Protein AF-A0A926AJQ0-F1 (afdb_monomer)

Secondary structure (DSSP, 8-state):
--S-------GGG-SS--HHHHHHHHHHHHHHHHHHHHHHS-SS-EEEEE-TT-BPPPEEEETTEEEEEE-SEEEE-TTS-EEEE-S-TTT-EEEEEE--TT-EEEEEEEPPPSSS-------TT-SSS--------EEEESS-TTTTTEEEEEEEEEEEETTEEEE-SS----BSBGGGBHHHHHHHHHHHHHHHHHHHHHHHH-TT-HHHHHHHHHHHHHHHHHHSPPPTTSBHHHHHHHHHHHHHHHHHHHHHS-----HHHHHHHHHHHHHHHHHTSS--HHHHHHHHHHHHHHHHHHHHHHHHHHHHHSPPPPPPPPHHHHHHTSPPP---

Structure (mmCIF, N/CA/C/O backbone):
data_AF-A0A926AJQ0-F1
#
_entry.id   AF-A0A926AJQ0-F1
#
loop_
_atom_site.group_PDB
_atom_site.id
_atom_site.type_symbol
_atom_site.label_atom_id
_atom_site.label_alt_id
_atom_site.label_comp_id
_atom_site.label_asym_id
_atom_site.label_entity_id
_atom_site.label_seq_id
_atom_site.pdbx_PDB_ins_code
_atom_site.Cartn_x
_atom_site.Cartn_y
_atom_site.Cartn_z
_atom_site.occupancy
_atom_site.B_iso_or_equiv
_atom_site.auth_seq_id
_atom_site.auth_comp_id
_atom_site.auth_asym_id
_atom_site.auth_atom_id
_atom_site.pdbx_PDB_model_num
ATOM 1 N N . MET A 1 1 ? -4.553 -14.716 -21.462 1.00 45.91 1 MET A N 1
ATOM 2 C CA . MET A 1 1 ? -3.673 -15.904 -21.636 1.00 45.91 1 MET A CA 1
ATOM 3 C C . MET A 1 1 ? -3.009 -15.947 -23.020 1.00 45.91 1 MET A C 1
ATOM 5 O O . MET A 1 1 ? -2.216 -16.845 -23.241 1.00 45.91 1 MET A O 1
ATOM 9 N N . ARG A 1 2 ? -3.289 -14.992 -23.930 1.00 52.31 2 ARG A N 1
ATOM 10 C CA . ARG A 1 2 ? -2.610 -14.848 -25.236 1.00 52.31 2 ARG A CA 1
ATOM 11 C C . ARG A 1 2 ? -1.332 -13.985 -25.164 1.00 52.31 2 ARG A C 1
ATOM 13 O O . ARG A 1 2 ? -0.719 -13.752 -26.193 1.00 52.31 2 ARG A O 1
ATOM 20 N N . ASP A 1 3 ? -0.953 -13.520 -23.972 1.00 67.44 3 ASP A N 1
ATOM 21 C CA . ASP A 1 3 ? 0.059 -12.466 -23.775 1.00 67.44 3 ASP A CA 1
ATOM 22 C C . ASP A 1 3 ? 1.448 -12.990 -23.359 1.00 67.44 3 ASP A C 1
ATOM 24 O O . ASP A 1 3 ? 2.357 -12.192 -23.138 1.00 67.44 3 ASP A O 1
ATOM 28 N N . PHE A 1 4 ? 1.602 -14.313 -23.224 1.00 76.62 4 PHE A N 1
ATOM 29 C CA . PHE A 1 4 ? 2.860 -14.987 -22.879 1.00 76.62 4 PHE A CA 1
ATOM 30 C C . PHE A 1 4 ? 3.105 -16.129 -23.866 1.00 76.62 4 PHE A C 1
ATOM 32 O O . PHE A 1 4 ? 2.194 -16.929 -24.091 1.00 76.62 4 PHE A O 1
ATOM 39 N N . ASP A 1 5 ? 4.312 -16.226 -24.420 1.00 80.00 5 ASP A N 1
ATOM 40 C CA . ASP A 1 5 ? 4.664 -17.210 -25.447 1.00 80.00 5 ASP A CA 1
ATOM 41 C C . ASP A 1 5 ? 5.812 -18.138 -25.010 1.00 80.00 5 ASP A C 1
ATOM 43 O O . ASP A 1 5 ? 6.945 -18.065 -25.476 1.00 80.00 5 ASP A O 1
ATOM 47 N N . LEU A 1 6 ? 5.521 -19.061 -24.098 1.00 82.75 6 LEU A N 1
ATOM 48 C CA . LEU A 1 6 ? 6.522 -19.938 -23.487 1.00 82.75 6 LEU A CA 1
ATOM 49 C C . LEU A 1 6 ? 7.075 -20.994 -24.470 1.00 82.75 6 LEU A C 1
ATOM 51 O O . LEU A 1 6 ? 6.615 -22.135 -24.491 1.00 82.75 6 LEU A O 1
ATOM 55 N N . VAL A 1 7 ? 8.097 -20.623 -25.249 1.00 83.25 7 VAL A N 1
ATOM 56 C CA . VAL A 1 7 ? 8.803 -21.503 -26.200 1.00 83.25 7 VAL A CA 1
ATOM 57 C C . VAL A 1 7 ? 10.247 -21.737 -25.748 1.00 83.25 7 VAL A C 1
ATOM 59 O O . VAL A 1 7 ? 11.112 -20.883 -25.950 1.00 83.25 7 VAL A O 1
ATOM 62 N N . SER A 1 8 ? 10.522 -22.909 -25.175 1.00 86.81 8 SER A N 1
ATOM 63 C CA . SER A 1 8 ? 11.867 -23.317 -24.745 1.00 86.81 8 SER A CA 1
ATOM 64 C C . SER A 1 8 ? 12.714 -23.894 -25.885 1.00 86.81 8 SER A C 1
ATOM 66 O O . SER A 1 8 ? 12.202 -24.287 -26.938 1.00 86.81 8 SER A O 1
ATOM 68 N N . VAL A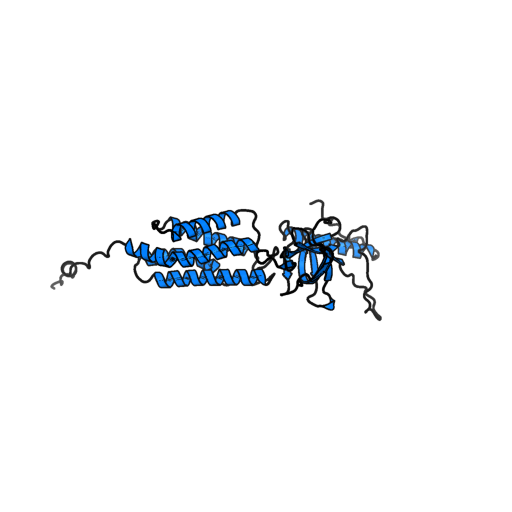 1 9 ? 14.031 -23.944 -25.673 1.00 85.06 9 VAL A N 1
ATOM 69 C CA . VAL A 1 9 ? 14.958 -24.647 -26.565 1.00 85.06 9 VAL A CA 1
ATOM 70 C C . VAL A 1 9 ? 14.997 -26.134 -26.204 1.00 85.06 9 VAL A C 1
ATOM 72 O O . VAL A 1 9 ? 15.193 -26.500 -25.047 1.00 85.06 9 VAL A O 1
ATOM 75 N N . ASP A 1 10 ? 14.863 -27.007 -27.204 1.00 87.50 10 ASP A N 1
ATOM 76 C CA . ASP A 1 10 ? 15.147 -28.436 -27.050 1.00 87.50 10 ASP A CA 1
ATOM 77 C C . ASP A 1 10 ? 16.662 -28.678 -27.110 1.00 87.50 10 ASP A C 1
ATOM 79 O O . ASP A 1 10 ? 17.243 -28.825 -28.190 1.00 87.50 10 ASP A O 1
ATOM 83 N N . TRP A 1 11 ? 17.308 -28.691 -25.943 1.00 88.38 11 TRP A N 1
ATOM 84 C CA . TRP A 1 11 ? 18.758 -28.841 -25.810 1.00 88.38 11 TRP A CA 1
ATOM 85 C C . TRP A 1 11 ? 19.291 -30.195 -26.295 1.00 88.38 11 TRP A C 1
ATOM 87 O O . TRP A 1 11 ? 20.434 -30.250 -26.748 1.00 88.38 11 TRP A O 1
ATOM 97 N N . ASP A 1 12 ? 18.473 -31.251 -26.302 1.00 89.31 12 ASP A N 1
ATOM 98 C CA . ASP A 1 12 ? 18.883 -32.578 -26.783 1.00 89.31 12 ASP A CA 1
ATOM 99 C C . ASP A 1 12 ? 19.053 -32.603 -28.313 1.00 89.31 12 ASP A C 1
ATOM 101 O O . ASP A 1 12 ? 19.810 -33.407 -28.868 1.00 89.31 12 ASP A O 1
ATOM 105 N N . SER A 1 13 ? 18.392 -31.677 -29.013 1.00 85.25 13 SER A N 1
ATOM 106 C CA . SER A 1 13 ? 18.508 -31.497 -30.463 1.00 85.25 13 SER A CA 1
ATOM 107 C C . SER A 1 13 ? 19.694 -30.613 -30.887 1.00 85.25 13 SER A C 1
ATOM 109 O O . SER A 1 13 ? 20.058 -30.570 -32.071 1.00 85.25 13 SER A O 1
ATOM 111 N N . VAL A 1 14 ? 20.331 -29.910 -29.941 1.00 84.06 14 VAL A N 1
ATOM 112 C CA . VAL A 1 14 ? 21.376 -28.918 -30.222 1.00 84.06 14 VAL A CA 1
ATOM 113 C C . VAL A 1 14 ? 22.716 -29.598 -30.494 1.00 84.06 14 VAL A C 1
ATOM 115 O O . VAL A 1 14 ? 23.406 -30.068 -29.596 1.00 84.06 14 VAL A O 1
ATOM 118 N N . ARG A 1 15 ? 23.138 -29.595 -31.763 1.00 83.06 15 ARG A N 1
ATOM 119 C CA . ARG A 1 15 ? 24.451 -30.130 -32.182 1.00 83.06 15 ARG A CA 1
ATOM 120 C C . ARG A 1 15 ? 25.583 -29.103 -32.150 1.00 83.06 15 ARG A C 1
ATOM 122 O O . ARG A 1 15 ? 26.747 -29.476 -32.050 1.00 83.06 15 ARG A O 1
ATOM 129 N N . LEU A 1 16 ? 25.248 -27.820 -32.272 1.00 86.06 16 LEU A N 1
ATOM 130 C CA . LEU A 1 16 ? 26.179 -26.694 -32.220 1.00 86.06 16 LEU A CA 1
ATOM 131 C C . LEU A 1 16 ? 25.499 -25.536 -31.490 1.00 86.06 16 LEU A C 1
ATOM 133 O O . LEU A 1 16 ? 24.385 -25.157 -31.853 1.00 86.06 16 LEU A O 1
ATOM 137 N N . MET A 1 17 ? 26.181 -24.974 -30.493 1.00 84.00 17 MET A N 1
ATOM 138 C CA . MET A 1 17 ? 25.668 -23.847 -29.716 1.00 84.00 17 MET A CA 1
ATOM 139 C C . MET A 1 17 ? 25.669 -22.559 -30.545 1.00 84.00 17 MET A C 1
ATOM 141 O O . MET A 1 17 ? 26.698 -22.164 -31.096 1.00 84.00 17 MET A O 1
ATOM 145 N N . GLN A 1 18 ? 24.522 -21.885 -30.608 1.00 80.00 18 GLN A N 1
ATOM 146 C CA . GLN A 1 18 ? 24.329 -20.627 -31.329 1.00 80.00 18 GLN A CA 1
ATOM 147 C C . GLN A 1 18 ? 23.732 -19.554 -30.415 1.00 80.00 18 GLN A C 1
ATOM 149 O O . GLN A 1 18 ? 22.906 -19.837 -29.551 1.00 80.00 18 GLN A O 1
ATOM 154 N N . ALA A 1 19 ? 24.087 -18.289 -30.652 1.00 75.12 19 ALA A N 1
ATOM 155 C CA . ALA A 1 19 ? 23.583 -17.152 -29.873 1.00 75.12 19 ALA A CA 1
ATOM 156 C C . ALA A 1 19 ? 22.041 -17.043 -29.860 1.00 75.12 19 ALA A C 1
ATOM 158 O O . ALA A 1 19 ? 21.460 -16.567 -28.882 1.00 75.12 19 ALA A O 1
ATOM 159 N N . GLY A 1 20 ? 21.375 -17.515 -30.922 1.00 78.44 20 GLY A N 1
ATOM 160 C CA . GLY A 1 20 ? 19.913 -17.562 -31.008 1.00 78.44 20 GLY A CA 1
ATOM 161 C C . GLY A 1 20 ? 19.276 -18.460 -29.945 1.00 78.44 20 GLY A C 1
ATOM 162 O O . GLY A 1 20 ? 18.290 -18.056 -29.339 1.00 78.44 20 GLY A O 1
ATOM 163 N N . GLN A 1 21 ? 19.888 -19.609 -29.637 1.00 80.69 21 GLN A N 1
ATOM 164 C CA . GLN A 1 21 ? 19.391 -20.544 -28.617 1.00 80.69 21 GLN A CA 1
ATOM 165 C C . GLN A 1 21 ? 19.452 -19.915 -27.222 1.00 80.69 21 GLN A C 1
ATOM 167 O O . GLN A 1 21 ? 18.461 -19.909 -26.503 1.00 80.69 21 GLN A O 1
ATOM 172 N N . PHE A 1 22 ? 20.575 -19.284 -26.865 1.00 81.12 22 PHE A N 1
ATOM 173 C CA . PHE A 1 22 ? 20.687 -18.568 -25.589 1.00 81.12 22 PHE A CA 1
ATOM 174 C C . PHE A 1 22 ? 19.710 -17.393 -25.489 1.00 81.12 22 PHE A C 1
ATOM 176 O O . PHE A 1 22 ? 19.161 -17.135 -24.420 1.00 81.12 22 PHE A O 1
ATOM 183 N N . THR A 1 23 ? 19.471 -16.684 -26.596 1.00 78.88 23 THR A N 1
ATOM 184 C CA . THR A 1 23 ? 18.506 -15.574 -26.633 1.00 78.88 23 THR A CA 1
ATOM 185 C C . THR A 1 23 ? 17.077 -16.076 -26.430 1.00 78.88 23 THR A C 1
ATOM 187 O O . THR A 1 23 ? 16.337 -15.490 -25.644 1.00 78.88 23 THR A O 1
ATOM 190 N N . GLN A 1 24 ? 16.709 -17.174 -27.091 1.00 81.25 24 GLN A N 1
ATOM 191 C CA . GLN A 1 24 ? 15.397 -17.798 -26.954 1.00 81.25 24 GLN A CA 1
ATOM 192 C C . GLN A 1 24 ? 15.180 -18.357 -25.546 1.00 81.25 24 GLN A C 1
ATOM 194 O O . GLN A 1 24 ? 14.150 -18.078 -24.942 1.00 81.25 24 GLN A O 1
ATOM 199 N N . GLU A 1 25 ? 16.163 -19.063 -24.987 1.00 85.44 25 GLU A N 1
ATOM 200 C CA . GLU A 1 25 ? 16.077 -19.585 -23.621 1.00 85.44 25 GLU A CA 1
ATOM 201 C C . GLU A 1 25 ? 15.970 -18.449 -22.592 1.00 85.44 25 GLU A C 1
ATOM 203 O O . GLU A 1 25 ? 15.174 -18.519 -21.660 1.00 85.44 25 GLU A O 1
ATOM 208 N N . THR A 1 26 ? 16.706 -17.349 -22.794 1.00 82.88 26 THR A N 1
ATOM 209 C CA . THR A 1 26 ? 16.580 -16.150 -21.949 1.00 82.88 26 THR A CA 1
ATOM 210 C C . THR A 1 26 ? 15.165 -15.574 -22.019 1.00 82.88 26 THR A C 1
ATOM 212 O O . THR A 1 26 ? 14.601 -15.223 -20.985 1.00 82.88 26 THR A O 1
ATOM 215 N N . TYR A 1 27 ? 14.577 -15.499 -23.218 1.00 82.62 27 TYR A N 1
ATOM 216 C CA . TYR A 1 27 ? 13.210 -15.010 -23.398 1.00 82.62 27 TYR A CA 1
ATOM 217 C C . TYR A 1 27 ? 12.185 -15.928 -22.724 1.00 82.62 27 TYR A C 1
ATOM 219 O O . TYR A 1 27 ? 11.305 -15.441 -22.023 1.00 82.62 27 TYR A O 1
ATOM 227 N N . TYR A 1 28 ? 12.338 -17.246 -22.876 1.00 85.75 28 TYR A N 1
ATOM 228 C CA . TYR A 1 28 ? 11.502 -18.241 -22.207 1.00 85.75 28 TYR A CA 1
ATOM 229 C C . TYR A 1 28 ? 11.537 -18.083 -20.681 1.00 85.75 28 TYR A C 1
ATOM 231 O O . TYR A 1 28 ? 10.487 -17.999 -20.043 1.00 85.75 28 TYR A O 1
ATOM 239 N N . LEU A 1 29 ? 12.735 -17.986 -20.092 1.00 87.88 29 LEU A N 1
ATOM 240 C CA . LEU A 1 29 ? 12.894 -17.793 -18.649 1.00 87.88 29 LEU A CA 1
ATOM 241 C C . LEU A 1 29 ? 12.304 -16.455 -18.185 1.00 87.88 29 LEU A C 1
ATOM 243 O O . LEU A 1 29 ?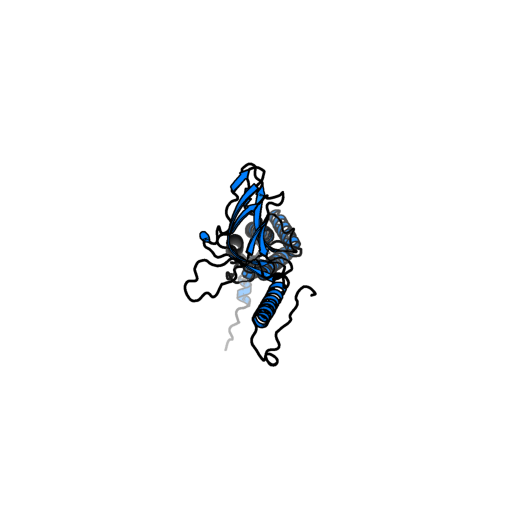 11.615 -16.414 -17.164 1.00 87.88 29 LEU A O 1
ATOM 247 N N . GLU A 1 30 ? 12.521 -15.372 -18.935 1.00 84.69 30 GLU A N 1
ATOM 248 C CA . GLU A 1 30 ? 11.941 -14.065 -18.622 1.00 84.69 30 GLU A CA 1
ATOM 249 C C . GLU A 1 30 ? 10.408 -14.098 -18.683 1.00 84.69 30 GLU A C 1
ATOM 251 O O . GLU A 1 30 ? 9.748 -13.591 -17.777 1.00 84.69 30 GLU A O 1
ATOM 256 N N . GLU A 1 31 ? 9.815 -14.725 -19.699 1.00 86.56 31 GLU A N 1
ATOM 257 C CA . GLU A 1 31 ? 8.363 -14.875 -19.794 1.00 86.56 31 GLU A CA 1
ATOM 258 C C . GLU A 1 31 ? 7.784 -15.762 -18.698 1.00 86.56 31 GLU A C 1
ATOM 260 O O . GLU A 1 31 ? 6.725 -15.438 -18.159 1.00 86.56 31 GLU A O 1
ATOM 265 N N . LEU A 1 32 ? 8.479 -16.831 -18.308 1.00 88.56 32 LEU A N 1
ATOM 266 C CA . LEU A 1 32 ? 8.064 -17.685 -17.198 1.00 88.56 32 LEU A CA 1
ATOM 267 C C . LEU A 1 32 ? 8.065 -16.911 -15.871 1.00 88.56 32 LEU A C 1
ATOM 269 O O . LEU A 1 32 ? 7.113 -16.999 -15.085 1.00 88.56 32 LEU A O 1
ATOM 273 N N . MET A 1 33 ? 9.106 -16.107 -15.633 1.00 87.88 33 MET A N 1
ATOM 274 C CA . MET A 1 33 ? 9.173 -15.210 -14.479 1.00 87.88 33 MET A CA 1
ATOM 275 C C . MET A 1 33 ? 8.053 -14.171 -14.523 1.00 87.88 33 MET A C 1
ATOM 277 O O . MET A 1 33 ? 7.330 -14.015 -13.539 1.00 87.88 33 MET A O 1
ATOM 281 N N . ARG A 1 34 ? 7.853 -13.499 -15.662 1.00 88.00 34 ARG A N 1
ATOM 282 C CA . ARG A 1 34 ? 6.787 -12.504 -15.836 1.00 88.00 34 ARG A CA 1
ATOM 283 C C . ARG A 1 34 ? 5.405 -13.108 -15.635 1.00 88.00 34 ARG A C 1
ATOM 285 O O . ARG A 1 34 ? 4.582 -12.481 -14.985 1.00 88.00 34 ARG A O 1
ATOM 292 N N . TRP A 1 35 ? 5.146 -14.313 -16.139 1.00 87.06 35 TRP A N 1
ATOM 293 C CA . TRP A 1 35 ? 3.884 -15.018 -15.919 1.00 87.06 35 TRP A CA 1
ATOM 294 C C . TRP A 1 35 ? 3.645 -15.276 -14.431 1.00 87.06 35 TRP A C 1
ATOM 296 O O . TRP A 1 35 ? 2.555 -15.018 -13.918 1.00 87.06 35 TRP A O 1
ATOM 306 N N . THR A 1 36 ? 4.680 -15.720 -13.717 1.00 86.56 36 THR A N 1
ATOM 307 C CA . THR A 1 36 ? 4.612 -15.956 -12.269 1.00 86.56 36 THR A CA 1
ATOM 308 C C . THR A 1 36 ? 4.336 -14.656 -11.508 1.00 86.56 36 THR A C 1
ATOM 310 O O . THR A 1 36 ? 3.443 -14.609 -10.663 1.00 86.56 36 THR A O 1
ATOM 313 N N . LEU A 1 37 ? 5.056 -13.583 -11.845 1.00 85.81 37 LEU A N 1
ATOM 314 C CA . LEU A 1 37 ? 4.895 -12.266 -11.231 1.00 85.81 37 LEU A CA 1
ATOM 315 C C . LEU A 1 37 ? 3.536 -11.635 -11.560 1.00 85.81 37 LEU A C 1
ATOM 317 O O . LEU A 1 37 ? 2.883 -11.120 -10.660 1.00 85.81 37 LEU A O 1
ATOM 321 N N . HIS A 1 38 ? 3.073 -11.752 -12.805 1.00 83.81 38 HIS A N 1
ATOM 322 C CA . HIS A 1 38 ? 1.770 -11.269 -13.256 1.00 83.81 38 HIS A CA 1
ATOM 323 C C . HIS A 1 38 ? 0.620 -11.993 -12.554 1.00 83.81 38 HIS A C 1
ATOM 325 O O . HIS A 1 38 ? -0.359 -11.366 -12.186 1.00 83.81 38 HIS A O 1
ATOM 331 N N . ARG A 1 39 ? 0.723 -13.309 -12.321 1.00 80.44 39 ARG A N 1
ATOM 332 C CA . ARG A 1 39 ? -0.294 -14.035 -11.539 1.00 80.44 39 ARG A CA 1
ATOM 333 C C . ARG A 1 39 ? -0.285 -13.657 -10.065 1.00 80.44 39 ARG A C 1
ATOM 335 O O . ARG A 1 39 ? -1.318 -13.769 -9.411 1.00 80.44 39 ARG A O 1
ATOM 342 N N . ALA A 1 40 ? 0.875 -13.274 -9.540 1.00 71.94 40 ALA A N 1
ATOM 343 C CA . ALA A 1 40 ? 0.990 -12.812 -8.170 1.00 71.94 40 ALA A CA 1
ATOM 344 C C . ALA A 1 40 ? 0.433 -11.394 -8.018 1.00 71.94 40 ALA A C 1
ATOM 346 O O . ALA A 1 40 ? -0.194 -11.125 -6.997 1.00 71.94 40 ALA A O 1
ATOM 347 N N . SER A 1 41 ? 0.639 -10.506 -8.997 1.00 61.56 41 SER A N 1
ATOM 348 C CA . SER A 1 41 ? 0.053 -9.170 -9.039 1.00 61.56 41 SER A CA 1
ATOM 349 C C . SER A 1 41 ? -1.397 -9.223 -9.523 1.00 61.56 41 SER A C 1
ATOM 351 O O . SER A 1 41 ? -1.646 -9.444 -10.701 1.00 61.56 41 SER A O 1
ATOM 353 N N . ASP A 1 42 ? -2.372 -8.959 -8.650 1.00 62.44 42 ASP A N 1
ATOM 354 C CA . ASP A 1 42 ? -3.700 -8.517 -9.112 1.00 62.44 42 ASP A CA 1
ATOM 355 C C . ASP A 1 42 ? -3.517 -7.415 -10.171 1.00 62.44 42 ASP A C 1
ATOM 357 O O . ASP A 1 42 ? -2.510 -6.724 -10.129 1.00 62.44 42 ASP A O 1
ATOM 361 N N . THR A 1 43 ? -4.453 -7.257 -11.107 1.00 60.41 43 THR A N 1
ATOM 362 C CA . THR A 1 43 ? -4.368 -6.537 -12.406 1.00 60.41 43 THR A CA 1
ATOM 363 C C . THR A 1 43 ? -3.662 -5.163 -12.483 1.00 60.41 43 THR A C 1
ATOM 365 O O . THR A 1 43 ? -3.452 -4.654 -13.581 1.00 60.41 43 THR A O 1
ATOM 368 N N . SER A 1 44 ? -3.290 -4.550 -11.363 1.00 70.50 44 SER A N 1
ATOM 369 C CA . SER A 1 44 ? -2.454 -3.355 -11.237 1.00 70.50 44 SER A CA 1
ATOM 370 C C . SER A 1 44 ? -1.021 -3.714 -10.811 1.00 70.50 44 SER A C 1
ATOM 372 O O . SER A 1 44 ? -0.824 -4.533 -9.914 1.00 70.50 44 SER A O 1
ATOM 374 N N . GLY A 1 45 ? -0.009 -3.057 -11.389 1.00 82.69 45 GLY A N 1
ATOM 375 C CA . GLY A 1 45 ? 1.387 -3.223 -10.959 1.00 82.69 45 GLY A CA 1
ATOM 376 C C . GLY A 1 45 ? 1.568 -3.086 -9.437 1.00 82.69 45 GLY A C 1
ATOM 377 O O . GLY A 1 45 ? 0.792 -2.405 -8.766 1.00 82.69 45 GLY A O 1
ATOM 378 N N . ARG A 1 46 ? 2.583 -3.755 -8.880 1.00 90.19 46 ARG A N 1
ATOM 379 C CA . ARG A 1 46 ? 2.840 -3.820 -7.436 1.00 90.19 46 ARG A CA 1
ATOM 380 C C . ARG A 1 46 ? 4.236 -3.348 -7.074 1.00 90.19 46 ARG A C 1
ATOM 382 O O . ARG A 1 46 ? 5.235 -3.838 -7.595 1.00 90.19 46 ARG A O 1
ATOM 389 N N . LEU A 1 47 ? 4.304 -2.453 -6.102 1.00 94.06 47 LEU A N 1
ATOM 390 C CA . LEU A 1 47 ? 5.540 -1.986 -5.504 1.00 94.06 47 LEU A CA 1
ATOM 391 C C . LEU A 1 47 ? 6.055 -3.007 -4.481 1.00 94.06 47 LEU A C 1
ATOM 393 O O . LEU A 1 47 ? 5.330 -3.403 -3.568 1.00 94.06 47 LEU A O 1
ATOM 397 N N . LEU A 1 48 ? 7.315 -3.416 -4.621 1.00 94.25 48 LEU A N 1
ATOM 398 C CA . LEU A 1 48 ? 8.002 -4.292 -3.668 1.00 94.25 48 LEU A CA 1
ATOM 399 C C . LEU A 1 48 ? 8.804 -3.474 -2.655 1.00 94.25 48 LEU A C 1
ATOM 401 O O . LEU A 1 48 ? 8.780 -3.795 -1.468 1.00 94.25 48 LEU A O 1
ATOM 405 N N . HIS A 1 49 ? 9.461 -2.407 -3.115 1.00 95.94 49 HIS A N 1
ATOM 406 C CA . HIS A 1 49 ? 10.263 -1.500 -2.298 1.00 95.94 49 HIS A CA 1
ATOM 407 C C . HIS A 1 49 ? 10.341 -0.107 -2.932 1.00 95.94 49 HIS A C 1
ATOM 409 O O . HIS A 1 49 ? 10.556 0.020 -4.137 1.00 95.94 49 HIS A O 1
ATOM 415 N N . LEU A 1 50 ? 10.222 0.937 -2.118 1.00 96.31 50 LEU A N 1
ATOM 416 C CA . LEU A 1 50 ? 10.534 2.316 -2.473 1.00 96.31 50 LEU A CA 1
ATOM 417 C C . LEU A 1 50 ? 11.260 2.979 -1.306 1.00 96.31 50 LEU A C 1
ATOM 419 O O . LEU A 1 50 ? 10.682 3.177 -0.231 1.00 96.31 50 LEU A O 1
ATOM 423 N N . THR A 1 51 ? 12.515 3.360 -1.535 1.00 94.88 51 THR A N 1
ATOM 424 C CA . THR A 1 51 ? 13.324 4.087 -0.554 1.00 94.88 51 THR A CA 1
ATOM 425 C C . THR A 1 51 ? 12.627 5.385 -0.119 1.00 94.88 51 THR A C 1
ATOM 427 O O . THR A 1 51 ? 11.963 6.072 -0.899 1.00 94.88 51 THR A O 1
ATOM 430 N N . ALA A 1 52 ? 12.799 5.756 1.152 1.00 91.31 52 ALA A N 1
ATOM 431 C CA . ALA A 1 52 ? 12.337 7.033 1.690 1.00 91.31 52 ALA A CA 1
ATOM 432 C C . ALA A 1 52 ? 12.914 8.223 0.898 1.00 91.31 52 ALA A C 1
ATOM 434 O O . ALA A 1 52 ? 14.128 8.364 0.777 1.00 91.31 52 ALA A O 1
ATOM 435 N N . GLY A 1 53 ? 12.051 9.093 0.363 1.00 90.38 53 GLY A N 1
ATOM 436 C CA . GLY A 1 53 ? 12.498 10.179 -0.522 1.00 90.38 53 GLY A CA 1
ATOM 437 C C . GLY A 1 53 ? 13.063 9.682 -1.860 1.00 90.38 53 GLY A C 1
ATOM 438 O O . GLY A 1 53 ? 13.818 10.399 -2.512 1.00 90.38 53 GLY A O 1
ATOM 439 N N . GLY A 1 54 ? 12.726 8.448 -2.255 1.00 91.94 54 GLY A N 1
ATOM 440 C CA . GLY A 1 54 ? 13.108 7.858 -3.535 1.00 91.94 54 GLY A CA 1
ATOM 441 C C . GLY A 1 54 ? 12.473 8.563 -4.732 1.00 91.94 54 GLY A C 1
ATOM 442 O O . GLY A 1 54 ? 13.028 8.495 -5.819 1.00 91.94 54 GLY A O 1
ATOM 443 N N . VAL A 1 55 ? 11.367 9.287 -4.534 1.00 94.69 55 VAL A N 1
ATOM 444 C CA . VAL A 1 55 ? 10.775 10.193 -5.528 1.00 94.69 55 VAL A CA 1
ATOM 445 C C . VAL A 1 55 ? 11.060 11.634 -5.109 1.00 94.69 55 VAL A C 1
ATOM 447 O O . VAL A 1 55 ? 10.762 12.015 -3.974 1.00 94.69 55 VAL A O 1
ATOM 450 N N . SER A 1 56 ? 11.638 12.435 -6.004 1.00 93.06 56 SER A N 1
ATOM 451 C CA . SER A 1 56 ? 11.914 13.845 -5.722 1.00 93.06 56 SER A CA 1
ATOM 452 C C . SER A 1 56 ? 10.639 14.684 -5.695 1.00 93.06 56 SER A C 1
ATOM 454 O O . SER A 1 56 ? 9.635 14.362 -6.331 1.00 93.06 56 SER A O 1
ATOM 456 N N . GLN A 1 57 ? 10.699 15.827 -5.012 1.00 90.12 57 GLN A N 1
ATOM 457 C CA . GLN A 1 57 ? 9.676 16.850 -5.178 1.00 90.12 57 GLN A CA 1
ATOM 458 C C . GLN A 1 57 ? 9.718 17.380 -6.626 1.00 90.12 57 GLN A C 1
ATOM 460 O O . GLN A 1 57 ? 10.818 17.652 -7.119 1.00 90.12 57 GLN A O 1
ATOM 465 N N . PRO A 1 58 ? 8.570 17.521 -7.316 1.00 90.81 58 PRO A N 1
ATOM 466 C CA . PRO A 1 58 ? 8.553 18.053 -8.672 1.00 90.81 58 PRO A CA 1
ATOM 467 C C . PRO A 1 58 ? 9.031 19.504 -8.701 1.00 90.81 58 PRO A C 1
ATOM 469 O O . PRO A 1 58 ? 8.472 20.361 -8.014 1.00 90.81 58 PRO A O 1
ATOM 472 N N . SER A 1 59 ? 10.047 19.784 -9.516 1.00 90.12 59 SER A N 1
ATOM 473 C CA . SER A 1 59 ? 10.556 21.140 -9.724 1.00 90.12 59 SER A CA 1
ATOM 474 C C . SER A 1 59 ? 9.944 21.730 -10.996 1.00 90.12 59 SER A C 1
ATOM 476 O O . SER A 1 59 ? 10.033 21.094 -12.045 1.00 90.12 59 SER A O 1
ATOM 478 N N . PRO A 1 60 ? 9.307 22.913 -10.951 1.00 88.81 60 PRO A N 1
ATOM 479 C CA . PRO A 1 60 ? 8.711 23.518 -12.137 1.00 88.81 60 PRO A CA 1
ATOM 480 C C . PRO A 1 60 ? 9.793 23.966 -13.125 1.00 88.81 60 PRO A C 1
ATOM 482 O O . PRO A 1 60 ? 10.777 24.591 -12.736 1.00 88.81 60 PRO A O 1
ATOM 485 N N . GLU A 1 61 ? 9.580 23.696 -14.411 1.00 87.00 61 GLU A N 1
ATOM 486 C CA . GLU A 1 61 ? 10.489 24.105 -15.493 1.00 87.00 61 GLU A CA 1
ATOM 487 C C . GLU A 1 61 ? 9.844 25.050 -16.519 1.00 87.00 61 GLU A C 1
ATOM 489 O O . GLU A 1 61 ? 10.482 25.420 -17.503 1.00 87.00 61 GLU A O 1
ATOM 494 N N . GLY A 1 62 ? 8.594 25.456 -16.281 1.00 82.25 62 GLY A N 1
ATOM 495 C CA . GLY A 1 62 ? 7.789 26.268 -17.199 1.00 82.25 62 GLY A CA 1
ATOM 496 C C . GLY A 1 62 ? 6.731 25.446 -17.939 1.00 82.25 62 GLY A C 1
ATOM 497 O O . GLY A 1 62 ? 6.801 24.222 -17.973 1.00 82.25 62 GLY A O 1
ATOM 498 N N . ASP A 1 63 ? 5.707 26.118 -18.472 1.00 82.88 63 ASP A N 1
ATOM 499 C CA . ASP A 1 63 ? 4.657 25.540 -19.331 1.00 82.88 63 ASP A CA 1
ATOM 500 C C . ASP A 1 63 ? 3.961 24.273 -18.789 1.00 82.88 63 ASP A C 1
ATOM 502 O O . ASP A 1 63 ? 3.536 23.399 -19.540 1.00 82.88 63 ASP A O 1
ATOM 506 N N . GLY A 1 64 ? 3.828 24.159 -17.461 1.00 81.94 64 GLY A N 1
ATOM 507 C CA . GLY A 1 64 ? 3.216 22.988 -16.815 1.00 81.94 64 GLY A CA 1
ATOM 508 C C . GLY A 1 64 ? 4.081 21.721 -16.848 1.00 81.94 64 GLY A C 1
ATOM 509 O O . GLY A 1 64 ? 3.581 20.633 -16.562 1.00 81.94 64 GLY A O 1
ATOM 510 N N . ILE A 1 65 ? 5.366 21.858 -17.176 1.00 88.69 65 ILE A N 1
ATOM 511 C CA . ILE A 1 65 ? 6.364 20.791 -17.165 1.00 88.69 65 ILE A CA 1
ATOM 512 C C . ILE A 1 65 ? 7.125 20.831 -15.842 1.00 88.69 65 ILE A C 1
ATOM 514 O O . ILE A 1 65 ? 7.514 21.897 -15.352 1.00 88.69 65 ILE A O 1
ATOM 518 N N . TYR A 1 66 ? 7.363 19.650 -15.282 1.00 90.88 66 TYR A N 1
ATOM 519 C CA . TYR A 1 66 ? 8.090 19.474 -14.035 1.00 90.88 66 TYR A CA 1
ATOM 520 C C . TYR A 1 66 ? 9.232 18.479 -14.221 1.00 90.88 66 TYR A C 1
ATOM 522 O O . TYR A 1 66 ? 9.047 17.439 -14.856 1.00 90.88 66 TYR A O 1
ATOM 530 N N . SER A 1 67 ? 10.399 18.762 -13.646 1.00 91.94 67 SER A N 1
ATOM 531 C CA . SER A 1 67 ? 11.442 17.753 -13.475 1.00 91.94 67 SER A CA 1
ATOM 532 C C . SER A 1 67 ? 11.202 16.937 -12.218 1.00 91.94 67 SER A C 1
ATOM 534 O O . SER A 1 67 ? 10.922 17.468 -11.140 1.00 91.94 67 SER A O 1
ATOM 536 N N . VAL A 1 68 ? 11.327 15.622 -12.372 1.00 93.75 68 VAL A N 1
ATOM 537 C CA . VAL A 1 68 ? 11.205 14.648 -11.288 1.00 93.75 68 VAL A CA 1
ATOM 538 C C . VAL A 1 68 ? 12.307 13.605 -11.437 1.00 93.75 68 VAL A C 1
ATOM 540 O O . VAL A 1 68 ? 12.740 13.292 -12.551 1.00 93.75 68 VAL A O 1
ATOM 543 N N . SER A 1 69 ? 12.767 13.061 -10.314 1.00 94.88 69 SER A N 1
ATOM 544 C CA . SER A 1 69 ? 13.660 11.913 -10.281 1.00 94.88 69 SER A CA 1
ATOM 545 C C . SER A 1 69 ? 13.121 10.783 -9.410 1.00 94.88 69 SER A C 1
ATOM 547 O O . SER A 1 69 ? 12.397 11.016 -8.440 1.00 94.88 69 SER A O 1
ATOM 549 N N . VAL A 1 70 ? 13.471 9.549 -9.781 1.00 96.31 70 VAL A N 1
ATOM 550 C CA . VAL A 1 70 ? 13.121 8.323 -9.053 1.00 96.31 70 VAL A CA 1
ATOM 551 C C . VAL A 1 70 ? 14.369 7.464 -8.835 1.00 96.31 70 VAL A C 1
ATOM 553 O O . VAL A 1 70 ? 15.131 7.227 -9.774 1.00 96.31 70 VAL A O 1
ATOM 556 N N . ARG A 1 71 ? 14.566 6.974 -7.607 1.00 95.75 71 ARG A N 1
ATOM 557 C CA . ARG A 1 71 ? 15.637 6.050 -7.194 1.00 95.75 71 ARG A CA 1
ATOM 558 C C . ARG A 1 71 ? 15.151 5.044 -6.151 1.00 95.75 71 ARG A C 1
ATOM 560 O O . ARG A 1 71 ? 14.142 5.287 -5.489 1.00 95.75 71 ARG A O 1
ATOM 567 N N . GLY A 1 72 ? 15.895 3.951 -5.972 1.00 95.62 72 GLY A N 1
ATOM 568 C CA . GLY A 1 72 ? 15.621 2.961 -4.925 1.00 95.62 72 GLY A CA 1
ATOM 569 C C . GLY A 1 72 ? 14.221 2.358 -5.030 1.00 95.62 72 GLY A C 1
ATOM 570 O O . GLY A 1 72 ? 13.513 2.265 -4.030 1.00 95.62 72 GLY A O 1
ATOM 571 N N . CYS A 1 73 ? 13.796 2.022 -6.247 1.00 96.12 73 CYS A N 1
ATOM 572 C CA . CYS A 1 73 ? 12.458 1.523 -6.543 1.00 96.12 73 CYS A CA 1
ATOM 573 C C . CYS A 1 73 ? 12.550 0.114 -7.126 1.00 96.12 73 CYS A C 1
ATOM 575 O O . CYS A 1 73 ? 13.212 -0.105 -8.140 1.00 96.12 73 CYS A O 1
ATOM 577 N N . ILE A 1 74 ? 11.869 -0.827 -6.479 1.00 95.81 74 ILE A N 1
ATOM 578 C CA . ILE A 1 74 ? 11.713 -2.201 -6.939 1.00 95.81 74 ILE A CA 1
ATOM 579 C C . ILE A 1 74 ? 10.222 -2.495 -7.014 1.00 95.81 74 ILE A C 1
ATOM 581 O O . ILE A 1 74 ? 9.486 -2.299 -6.044 1.00 95.81 74 ILE A O 1
ATOM 585 N N . GLY A 1 75 ? 9.761 -2.983 -8.155 1.00 94.44 75 GLY A N 1
ATOM 586 C CA . GLY A 1 75 ? 8.355 -3.295 -8.348 1.00 94.44 75 GLY A CA 1
ATOM 587 C C . GLY A 1 75 ? 8.100 -4.109 -9.600 1.00 94.44 75 GLY A C 1
ATOM 588 O O . GLY A 1 75 ? 9.010 -4.423 -10.356 1.00 94.44 75 GLY A O 1
ATOM 589 N N . VAL A 1 76 ? 6.845 -4.465 -9.807 1.00 92.88 76 VAL A N 1
ATOM 590 C CA . VAL A 1 76 ? 6.384 -5.266 -10.937 1.00 92.88 76 VAL A CA 1
ATOM 591 C C . VAL A 1 76 ? 5.298 -4.469 -11.646 1.00 92.88 76 VAL A C 1
ATOM 593 O O . VAL A 1 76 ? 4.345 -4.038 -11.000 1.00 92.88 76 VAL A O 1
ATOM 596 N N . GLY A 1 77 ? 5.437 -4.249 -12.950 1.00 91.06 77 GLY A N 1
ATOM 597 C CA . GLY A 1 77 ? 4.389 -3.634 -13.763 1.00 91.06 77 GLY A CA 1
ATOM 598 C C . GLY A 1 77 ? 3.175 -4.554 -13.942 1.00 91.06 77 GLY A C 1
ATOM 599 O O . GLY A 1 77 ? 3.200 -5.732 -13.580 1.00 91.06 77 GLY A O 1
ATOM 600 N N . SER A 1 78 ? 2.086 -4.033 -14.505 1.00 87.81 78 SER A N 1
ATOM 601 C CA . SER A 1 78 ? 0.846 -4.804 -14.693 1.00 87.81 78 SER A CA 1
ATOM 602 C C . SER A 1 78 ? 1.017 -6.010 -15.626 1.00 87.81 78 SER A C 1
ATOM 604 O O . SER A 1 78 ? 0.310 -7.007 -15.485 1.00 87.81 78 SER A O 1
ATOM 606 N N . SER A 1 79 ? 1.989 -5.970 -16.542 1.00 87.00 79 SER A N 1
ATOM 607 C CA . SER A 1 79 ? 2.315 -7.054 -17.483 1.00 87.00 79 SER A CA 1
ATOM 608 C C . SER A 1 79 ? 3.400 -8.012 -16.956 1.00 87.00 79 SER A C 1
ATOM 610 O O . SER A 1 79 ? 3.921 -8.841 -17.717 1.00 87.00 79 SER A O 1
ATOM 612 N N . GLY A 1 80 ? 3.764 -7.890 -15.674 1.00 88.12 80 GLY A N 1
ATOM 613 C CA . GLY A 1 80 ? 4.731 -8.743 -14.984 1.00 88.12 80 GLY A CA 1
ATOM 614 C C . GLY A 1 80 ? 6.195 -8.339 -15.163 1.00 88.12 80 GLY A C 1
ATOM 615 O O . GLY A 1 80 ? 7.068 -9.056 -14.670 1.00 88.12 80 GLY A O 1
ATOM 616 N N . TYR A 1 81 ? 6.507 -7.237 -15.861 1.00 88.94 81 TYR A N 1
ATOM 617 C CA . TYR A 1 81 ? 7.898 -6.808 -16.010 1.00 88.94 81 TYR A CA 1
ATOM 618 C C . TYR A 1 81 ? 8.435 -6.229 -14.705 1.00 88.94 81 TYR A C 1
ATOM 620 O O . TYR A 1 81 ? 7.829 -5.366 -14.073 1.00 88.94 81 TYR A O 1
ATOM 628 N N . LEU A 1 82 ? 9.623 -6.693 -14.334 1.00 90.44 82 LEU A N 1
ATOM 629 C CA . LEU A 1 82 ? 10.339 -6.219 -13.161 1.00 90.44 82 LEU A CA 1
ATOM 630 C C . LEU A 1 82 ? 10.961 -4.830 -13.396 1.00 90.44 82 LEU A C 1
ATOM 632 O O . LEU A 1 82 ? 11.647 -4.589 -14.393 1.00 90.44 82 LEU A O 1
ATOM 636 N N . ILE A 1 83 ? 10.736 -3.922 -12.461 1.00 92.31 83 ILE A N 1
ATOM 637 C CA . ILE A 1 83 ? 11.342 -2.597 -12.399 1.00 92.31 83 ILE A CA 1
ATOM 638 C C . ILE A 1 83 ? 12.342 -2.631 -11.254 1.00 92.31 83 ILE A C 1
ATOM 640 O O . ILE A 1 83 ? 11.958 -2.876 -10.115 1.00 92.31 83 ILE A O 1
ATOM 644 N N . GLU A 1 84 ? 13.612 -2.384 -11.565 1.00 92.81 84 GLU A N 1
ATOM 645 C CA . GLU A 1 84 ? 14.708 -2.352 -10.597 1.00 92.81 84 GLU A CA 1
ATOM 646 C C . GLU A 1 84 ? 15.554 -1.104 -10.829 1.00 92.81 84 GLU A C 1
ATOM 648 O O . GLU A 1 84 ? 16.337 -1.012 -11.782 1.00 92.81 84 GLU A O 1
ATOM 653 N N . ILE A 1 85 ? 15.367 -0.128 -9.948 1.00 93.12 85 ILE A N 1
ATOM 654 C CA . ILE A 1 85 ? 16.092 1.134 -9.925 1.00 93.12 85 ILE A CA 1
ATOM 655 C C . ILE A 1 85 ? 16.898 1.162 -8.636 1.00 93.12 85 ILE A C 1
ATOM 657 O O . ILE A 1 85 ? 16.336 1.207 -7.541 1.00 93.12 85 ILE A O 1
ATOM 661 N N . GLU A 1 86 ? 18.217 1.146 -8.778 1.00 91.69 86 GLU A N 1
ATOM 662 C CA . GLU A 1 86 ? 19.149 1.164 -7.656 1.00 91.69 86 GLU A CA 1
ATOM 663 C C . GLU A 1 86 ? 18.966 2.416 -6.785 1.00 91.69 86 GLU A C 1
ATOM 665 O O . GLU A 1 86 ? 18.600 3.496 -7.264 1.00 91.69 86 GLU A O 1
ATOM 670 N N . ASP A 1 87 ? 19.217 2.276 -5.485 1.00 93.62 87 ASP A N 1
ATOM 671 C CA . ASP A 1 87 ? 19.201 3.397 -4.546 1.00 93.62 87 ASP A CA 1
ATOM 672 C C . ASP A 1 87 ? 20.526 4.162 -4.582 1.00 93.62 87 ASP A C 1
ATOM 674 O O . ASP A 1 87 ? 21.293 4.192 -3.621 1.00 93.62 87 ASP A O 1
ATOM 678 N N . SER A 1 88 ? 20.806 4.771 -5.730 1.00 91.25 88 SER A N 1
ATOM 679 C CA . SER A 1 88 ? 21.969 5.628 -5.911 1.00 91.25 88 SER A CA 1
ATOM 680 C C . SER A 1 88 ? 21.634 6.829 -6.787 1.00 91.25 88 SER A C 1
ATOM 682 O O . SER A 1 88 ? 20.843 6.738 -7.728 1.00 91.25 88 SER A O 1
ATOM 684 N N . ALA A 1 89 ? 22.218 7.984 -6.468 1.00 86.19 89 ALA A N 1
ATOM 685 C CA . ALA A 1 89 ? 21.915 9.246 -7.142 1.00 86.19 89 ALA A CA 1
ATOM 686 C C . ALA A 1 89 ? 22.373 9.264 -8.612 1.00 86.19 89 ALA A C 1
ATOM 688 O O . ALA A 1 89 ? 21.698 9.844 -9.456 1.00 86.19 89 ALA A O 1
ATOM 689 N N . ASP A 1 90 ? 23.481 8.594 -8.932 1.00 86.75 90 ASP A N 1
ATOM 690 C CA . ASP A 1 90 ? 24.016 8.433 -10.294 1.00 86.75 90 ASP A CA 1
ATOM 691 C C . ASP A 1 90 ? 23.181 7.470 -11.160 1.00 86.75 90 ASP A C 1
ATOM 693 O O . ASP A 1 90 ? 23.246 7.501 -12.391 1.00 86.75 90 ASP A O 1
ATOM 697 N N . ARG A 1 91 ? 22.382 6.611 -10.518 1.00 86.56 91 ARG A N 1
ATOM 698 C CA . ARG A 1 91 ? 21.483 5.650 -11.168 1.00 86.56 91 ARG A CA 1
ATOM 699 C C . ARG A 1 91 ? 20.020 6.078 -11.147 1.00 86.56 91 ARG A C 1
ATOM 701 O O . ARG A 1 91 ? 19.205 5.383 -11.757 1.00 86.56 91 ARG A O 1
ATOM 708 N N . ALA A 1 92 ? 19.706 7.203 -10.505 1.00 91.38 92 ALA A N 1
ATOM 709 C CA . ALA A 1 92 ? 18.370 7.771 -10.487 1.00 91.38 92 ALA A CA 1
ATOM 710 C C . ALA A 1 92 ? 17.893 8.058 -11.915 1.00 91.38 92 ALA A C 1
ATOM 712 O O . ALA A 1 92 ? 18.628 8.595 -12.746 1.00 91.38 92 ALA A O 1
ATOM 713 N N . ILE A 1 93 ? 16.642 7.716 -12.200 1.00 92.31 93 ILE A N 1
ATOM 714 C CA . ILE A 1 93 ? 16.013 8.093 -13.462 1.00 92.31 93 ILE A CA 1
ATOM 715 C C . ILE A 1 93 ? 15.501 9.508 -13.286 1.00 92.31 93 ILE A C 1
ATOM 717 O O . ILE A 1 93 ? 14.750 9.779 -12.352 1.00 92.31 93 ILE A O 1
ATOM 721 N N . THR A 1 94 ? 15.901 10.401 -14.181 1.00 91.88 94 THR A N 1
ATOM 722 C CA . THR A 1 94 ? 15.425 11.781 -14.222 1.00 91.88 94 THR A CA 1
ATOM 723 C C . THR A 1 94 ? 14.617 11.994 -15.491 1.00 91.88 94 THR A C 1
ATOM 725 O O . THR A 1 94 ? 14.920 11.436 -16.547 1.00 91.88 94 THR A O 1
ATOM 728 N N . GLY A 1 95 ? 13.549 12.776 -15.390 1.00 87.38 95 GLY A N 1
ATOM 729 C CA . GLY A 1 95 ? 12.656 13.015 -16.512 1.00 87.38 95 GLY A CA 1
ATOM 730 C C . GLY A 1 95 ? 11.873 14.304 -16.351 1.00 87.38 95 GLY A C 1
ATOM 731 O O . GLY A 1 95 ? 11.655 14.787 -15.239 1.00 87.38 95 GLY A O 1
ATOM 732 N N . ARG A 1 96 ? 11.459 14.853 -17.491 1.00 88.94 96 ARG A N 1
ATOM 733 C CA . ARG A 1 96 ? 10.548 15.992 -17.577 1.00 88.94 96 ARG A CA 1
ATOM 734 C C . ARG A 1 96 ? 9.157 15.439 -17.847 1.00 88.94 96 ARG A C 1
ATOM 736 O O . ARG A 1 96 ? 8.961 14.766 -18.855 1.00 88.94 96 ARG A O 1
ATOM 743 N N . VAL A 1 97 ? 8.215 15.702 -16.954 1.00 87.25 97 VAL A N 1
ATOM 744 C CA . VAL A 1 97 ? 6.839 15.207 -17.051 1.00 87.25 97 VAL A CA 1
ATOM 745 C C . VAL A 1 97 ? 5.863 16.376 -17.075 1.00 87.25 97 VAL A C 1
ATOM 747 O O . VAL A 1 97 ? 5.935 17.292 -16.254 1.00 87.25 97 VAL A O 1
ATOM 750 N N . ALA A 1 98 ? 4.942 16.347 -18.035 1.00 85.44 98 ALA A N 1
ATOM 751 C CA . ALA A 1 98 ? 3.799 17.248 -18.072 1.00 85.44 98 ALA A CA 1
ATOM 752 C C . ALA A 1 98 ? 2.680 16.619 -17.239 1.00 85.44 98 ALA A C 1
ATOM 754 O O . ALA A 1 98 ? 1.884 15.824 -17.735 1.00 85.44 98 ALA A O 1
ATOM 755 N N . LEU A 1 99 ? 2.673 16.910 -15.939 1.00 79.12 99 LEU A N 1
ATOM 756 C CA . LEU A 1 99 ? 1.703 16.325 -15.021 1.00 79.12 99 LEU A CA 1
ATOM 757 C C . LEU A 1 99 ? 0.324 16.947 -15.277 1.00 79.12 99 LEU A C 1
ATOM 759 O O . LEU A 1 99 ? 0.113 18.145 -15.081 1.00 79.12 99 LEU A O 1
ATOM 763 N N . GLY A 1 100 ? -0.598 16.116 -15.771 1.00 71.56 100 GLY A N 1
ATOM 764 C CA . GLY A 1 100 ? -1.975 16.499 -16.070 1.00 71.56 100 GLY A CA 1
ATOM 765 C C . GLY A 1 100 ? -2.814 16.740 -14.811 1.00 71.56 100 GLY A C 1
ATOM 766 O O . GLY A 1 100 ? -2.299 16.866 -13.702 1.00 71.56 100 GLY A O 1
ATOM 767 N N . ALA A 1 101 ? -4.139 16.771 -14.966 1.00 65.75 101 ALA A N 1
ATOM 768 C CA . ALA A 1 101 ? -5.063 17.002 -13.850 1.00 65.75 101 ALA A CA 1
ATOM 769 C C . ALA A 1 101 ? -4.945 15.957 -12.724 1.00 65.75 101 ALA A C 1
ATOM 771 O O . ALA A 1 101 ? -5.216 16.281 -11.572 1.00 65.75 101 ALA A O 1
ATOM 772 N N . SER A 1 102 ? -4.529 14.728 -13.051 1.00 69.50 102 SER A N 1
ATOM 773 C CA . SER A 1 102 ? -4.338 13.657 -12.074 1.00 69.50 102 SER A CA 1
ATOM 774 C C . SER A 1 102 ? -3.028 13.772 -11.301 1.00 69.50 102 SER A C 1
ATOM 776 O O . SER A 1 102 ? -2.947 13.180 -10.243 1.00 69.50 102 SER A O 1
ATOM 778 N N . GLY A 1 103 ? -1.997 14.477 -11.781 1.00 85.25 103 GLY A N 1
ATOM 779 C CA . GLY A 1 103 ? -0.703 14.547 -11.087 1.00 85.25 103 GLY A CA 1
ATOM 780 C C . GLY A 1 103 ? -0.031 13.190 -10.811 1.00 85.25 103 GLY A C 1
ATOM 781 O O . GLY A 1 103 ? 0.807 13.108 -9.916 1.00 85.25 103 GLY A O 1
ATOM 782 N N . ALA A 1 104 ? -0.396 12.126 -11.528 1.00 91.94 104 ALA A N 1
ATOM 783 C CA . ALA A 1 104 ? 0.164 10.790 -11.339 1.00 91.94 104 ALA A CA 1
ATOM 784 C C . ALA A 1 104 ? 1.573 10.680 -11.941 1.00 91.94 104 ALA A C 1
ATOM 786 O O . ALA A 1 104 ? 1.860 11.278 -12.975 1.00 91.94 104 ALA A O 1
ATOM 787 N N . LEU A 1 105 ? 2.452 9.896 -11.312 1.00 94.00 105 LEU A N 1
ATOM 788 C CA . LEU A 1 105 ? 3.793 9.613 -11.820 1.00 94.00 105 LEU A CA 1
ATOM 789 C C . LEU A 1 105 ? 4.024 8.110 -11.918 1.00 94.00 105 LEU A C 1
ATOM 791 O O . LEU A 1 105 ? 3.953 7.383 -10.920 1.00 94.00 105 LEU A O 1
ATOM 795 N N . PHE A 1 106 ? 4.394 7.678 -13.116 1.00 94.19 106 PHE A N 1
ATOM 796 C CA . PHE A 1 106 ? 4.680 6.293 -13.443 1.00 94.19 106 PHE A CA 1
ATOM 797 C C . PHE A 1 106 ? 6.149 6.107 -13.801 1.00 94.19 106 PHE A C 1
ATOM 799 O O . PHE A 1 106 ? 6.750 6.931 -14.494 1.00 94.19 106 PHE A O 1
ATOM 806 N N . VAL A 1 107 ? 6.704 4.978 -13.372 1.00 94.88 107 VAL A N 1
ATOM 807 C CA . VAL A 1 107 ? 7.925 4.413 -13.943 1.00 94.88 107 VAL A CA 1
ATOM 808 C C . VAL A 1 107 ? 7.503 3.389 -14.987 1.00 94.88 107 VAL A C 1
ATOM 810 O O . VAL A 1 107 ? 6.803 2.431 -14.665 1.00 94.88 107 VAL A O 1
ATOM 813 N N . GLY A 1 108 ? 7.930 3.591 -16.230 1.00 92.44 108 GLY A N 1
ATOM 814 C CA . GLY A 1 108 ? 7.758 2.625 -17.310 1.00 92.44 108 GLY A CA 1
ATOM 815 C C . GLY A 1 108 ? 9.050 1.854 -17.560 1.00 92.44 108 GLY A C 1
ATOM 816 O O . GLY A 1 108 ? 10.118 2.461 -17.642 1.00 92.44 108 GLY A O 1
ATOM 817 N N . VAL A 1 109 ? 8.964 0.535 -17.725 1.00 91.25 109 VAL A N 1
ATOM 818 C CA . VAL A 1 109 ? 10.055 -0.306 -18.246 1.00 91.25 109 VAL A CA 1
ATOM 819 C C . VAL A 1 109 ? 9.727 -0.746 -19.665 1.00 91.25 109 VAL A C 1
ATOM 821 O O . VAL A 1 109 ? 8.616 -1.196 -19.939 1.00 91.25 109 VAL A O 1
ATOM 824 N N . ALA A 1 110 ? 10.671 -0.572 -20.590 1.00 88.25 110 ALA A N 1
ATOM 825 C CA . ALA A 1 110 ? 10.456 -0.939 -21.984 1.00 88.25 110 ALA A CA 1
ATOM 826 C C . ALA A 1 110 ? 10.226 -2.452 -22.104 1.00 88.25 110 ALA A C 1
ATOM 828 O O . ALA A 1 110 ? 11.021 -3.253 -21.600 1.00 88.25 110 ALA A O 1
ATOM 829 N N . LYS A 1 111 ? 9.151 -2.840 -22.790 1.00 84.00 111 LYS A N 1
ATOM 830 C CA . LYS A 1 111 ? 8.837 -4.242 -23.055 1.00 84.00 111 LYS A CA 1
ATOM 831 C C . LYS A 1 111 ? 9.844 -4.802 -24.055 1.00 84.00 111 LYS A C 1
ATOM 833 O O . LYS A 1 111 ? 10.097 -4.212 -25.104 1.00 84.00 111 LYS A O 1
ATOM 838 N N . ALA A 1 112 ? 10.422 -5.954 -23.731 1.00 71.44 112 ALA A N 1
ATOM 839 C CA . ALA A 1 112 ? 11.259 -6.684 -24.673 1.00 71.44 112 ALA A CA 1
ATOM 840 C C . ALA A 1 112 ? 10.389 -7.219 -25.824 1.00 71.44 112 ALA A C 1
ATOM 842 O O . ALA A 1 112 ? 9.455 -7.986 -25.582 1.00 71.44 112 ALA A O 1
ATOM 843 N N . SER A 1 113 ? 10.697 -6.827 -27.062 1.00 64.44 113 SER A N 1
ATOM 844 C CA . SER A 1 113 ? 10.097 -7.405 -28.268 1.00 64.44 113 SER A CA 1
ATOM 845 C C . SER A 1 113 ? 10.999 -8.514 -28.809 1.00 64.44 113 SER A C 1
ATOM 847 O O . SER A 1 113 ? 12.221 -8.375 -28.804 1.00 64.44 113 SER A O 1
ATOM 849 N N . ARG A 1 114 ? 10.413 -9.614 -29.299 1.00 57.75 114 ARG A N 1
ATOM 850 C CA . ARG A 1 114 ? 11.170 -10.665 -30.004 1.00 57.75 114 ARG A CA 1
ATOM 851 C C . ARG A 1 114 ? 11.780 -10.166 -31.310 1.00 57.75 114 ARG A C 1
ATOM 853 O O . ARG A 1 114 ? 12.861 -10.609 -31.684 1.00 57.75 114 ARG A O 1
ATOM 860 N N . ASP A 1 115 ? 11.104 -9.224 -31.960 1.00 48.50 115 ASP A N 1
ATOM 861 C CA . ASP A 1 115 ? 11.489 -8.712 -33.276 1.00 48.50 115 ASP A CA 1
ATOM 862 C C . ASP A 1 115 ? 12.569 -7.630 -33.187 1.00 48.50 115 ASP A C 1
ATOM 864 O O . ASP A 1 115 ? 13.218 -7.310 -34.179 1.00 48.50 115 ASP A O 1
ATOM 868 N N . HIS A 1 116 ? 12.746 -7.033 -32.007 1.00 45.09 116 HIS A N 1
ATOM 869 C CA . HIS A 1 116 ? 13.693 -5.951 -31.771 1.00 45.09 116 HIS A CA 1
ATOM 870 C C . HIS A 1 116 ? 14.495 -6.270 -30.514 1.00 45.09 116 HIS A C 1
ATOM 872 O O . HIS A 1 116 ? 13.991 -6.142 -29.398 1.00 45.09 116 HIS A O 1
ATOM 878 N N . LEU A 1 117 ? 15.767 -6.645 -30.694 1.00 45.78 117 LEU A N 1
ATOM 879 C CA . LEU A 1 117 ? 16.735 -6.612 -29.599 1.00 45.78 117 LEU A CA 1
ATOM 880 C C . LEU A 1 117 ? 16.619 -5.222 -28.939 1.00 45.78 117 LEU A C 1
ATOM 882 O O . LEU A 1 117 ? 16.734 -4.226 -29.656 1.00 45.78 117 LEU A O 1
ATOM 886 N N . PRO A 1 118 ? 16.332 -5.127 -27.627 1.00 43.59 118 PRO A N 1
ATOM 887 C CA . PRO A 1 118 ? 16.113 -3.841 -26.967 1.00 43.59 118 PRO A CA 1
ATOM 888 C C . PRO A 1 118 ? 17.311 -2.925 -27.225 1.00 43.59 118 PRO A C 1
ATOM 890 O O . PRO A 1 118 ? 18.440 -3.406 -27.175 1.00 43.59 118 PRO A O 1
ATOM 893 N N . GLU A 1 119 ? 17.074 -1.641 -27.524 1.00 40.12 119 GLU A N 1
ATOM 894 C CA . GLU A 1 119 ? 18.126 -0.682 -27.892 1.00 40.12 119 GLU A CA 1
ATOM 895 C C . GLU A 1 119 ? 19.315 -0.759 -26.920 1.00 40.12 119 GLU A C 1
ATOM 897 O O . GLU A 1 119 ? 19.232 -0.422 -25.736 1.00 40.12 119 GLU A O 1
ATOM 902 N N . LEU A 1 120 ? 20.426 -1.277 -27.445 1.00 48.34 120 LEU A N 1
ATOM 903 C CA . LEU A 1 120 ? 21.610 -1.682 -26.699 1.00 48.34 120 LEU A CA 1
ATOM 904 C C . LEU A 1 120 ? 22.507 -0.459 -26.487 1.00 48.34 120 LEU A C 1
ATOM 906 O O . LEU A 1 120 ? 22.955 0.151 -27.457 1.00 48.34 120 LEU A O 1
ATOM 910 N N . ARG A 1 121 ? 22.834 -0.112 -25.236 1.00 39.19 121 ARG A N 1
ATOM 911 C CA . ARG A 1 121 ? 23.925 0.835 -24.952 1.00 39.19 121 ARG A CA 1
ATOM 912 C C . ARG A 1 121 ? 25.140 0.087 -24.398 1.00 39.19 121 ARG A C 1
ATOM 914 O O . ARG A 1 121 ? 24.978 -0.633 -23.412 1.00 39.19 121 ARG A O 1
ATOM 921 N N . PRO A 1 122 ? 26.341 0.243 -24.984 1.00 42.88 122 PRO A N 1
ATOM 922 C CA . PRO A 1 122 ? 27.556 -0.319 -24.409 1.00 42.88 122 PRO A CA 1
ATOM 923 C C . PRO A 1 122 ? 27.852 0.338 -23.052 1.00 42.88 122 PRO A C 1
ATOM 925 O O . PRO A 1 122 ? 27.782 1.559 -22.907 1.00 42.88 122 PRO A O 1
ATOM 928 N N . SER A 1 123 ? 28.167 -0.483 -22.051 1.00 46.38 123 SER A N 1
ATOM 929 C CA . SER A 1 123 ? 28.739 -0.034 -20.778 1.00 46.38 123 SER A CA 1
ATOM 930 C C . SER A 1 123 ? 30.222 0.298 -21.000 1.00 46.38 123 SER A C 1
ATOM 932 O O . SER A 1 123 ? 30.937 -0.469 -21.643 1.00 46.38 123 SER A O 1
ATOM 934 N N . ALA A 1 124 ? 30.673 1.457 -20.513 1.00 45.91 124 ALA A N 1
ATOM 935 C CA . ALA A 1 124 ? 32.002 2.005 -20.796 1.00 45.91 124 ALA A CA 1
ATOM 936 C C . ALA A 1 124 ? 33.165 1.298 -20.063 1.00 45.91 124 ALA A C 1
ATOM 938 O O . ALA A 1 124 ? 34.319 1.589 -20.362 1.00 45.91 124 ALA A O 1
ATOM 939 N N . ASP A 1 125 ? 32.892 0.361 -19.147 1.00 45.03 125 ASP A N 1
ATOM 940 C CA . ASP A 1 125 ? 33.894 -0.162 -18.197 1.00 45.03 125 ASP A CA 1
ATOM 941 C C . ASP A 1 125 ? 34.582 -1.479 -18.600 1.00 45.03 125 ASP A C 1
ATOM 943 O O . ASP A 1 125 ? 35.341 -2.061 -17.825 1.00 45.03 125 ASP A O 1
ATOM 947 N N . ALA A 1 126 ? 34.366 -1.993 -19.808 1.00 45.38 126 ALA A N 1
ATOM 948 C CA . ALA A 1 126 ? 34.859 -3.322 -20.162 1.00 45.38 126 ALA A CA 1
ATOM 949 C C . ALA A 1 126 ? 36.234 -3.284 -20.864 1.00 45.38 126 ALA A C 1
ATOM 951 O O . ALA A 1 126 ? 36.352 -3.426 -22.082 1.00 45.38 126 ALA A O 1
ATOM 952 N N . GLY A 1 127 ? 37.300 -3.116 -20.084 1.00 39.44 127 GLY A N 1
ATOM 953 C CA . GLY A 1 127 ? 38.664 -3.438 -20.504 1.00 39.44 127 GLY A CA 1
ATOM 954 C C . GLY A 1 127 ? 38.956 -4.931 -20.312 1.00 39.44 127 GLY A C 1
ATOM 955 O O . GLY A 1 127 ? 38.940 -5.422 -19.191 1.00 39.44 127 GLY A O 1
ATOM 956 N N . LEU A 1 128 ? 39.260 -5.633 -21.409 1.00 43.16 128 LEU A N 1
ATOM 957 C CA . LEU A 1 128 ? 39.909 -6.960 -21.505 1.00 43.16 128 LEU A CA 1
ATOM 958 C C . LEU A 1 128 ? 39.079 -8.256 -21.355 1.00 43.16 128 LEU A C 1
ATOM 960 O O . LEU A 1 128 ? 39.545 -9.285 -21.834 1.00 43.16 128 LEU A O 1
ATOM 964 N N . LEU A 1 129 ? 37.840 -8.237 -20.857 1.00 44.78 129 LEU A N 1
ATOM 965 C CA . LEU A 1 129 ? 36.879 -9.355 -20.985 1.00 44.78 129 LEU A CA 1
ATOM 966 C C . LEU A 1 129 ? 35.475 -8.774 -21.215 1.00 44.78 129 LEU A C 1
ATOM 968 O O . LEU A 1 129 ? 34.699 -8.592 -20.280 1.00 44.78 129 LEU A O 1
ATOM 972 N N . GLN A 1 130 ? 35.170 -8.384 -22.455 1.00 44.38 130 GLN A N 1
ATOM 973 C CA . GLN A 1 130 ? 33.951 -7.636 -22.792 1.00 44.38 130 GLN A CA 1
ATOM 974 C C . GLN A 1 130 ? 32.694 -8.517 -22.830 1.00 44.38 130 GLN A C 1
ATOM 976 O O . GLN A 1 130 ? 32.088 -8.727 -23.878 1.00 44.38 130 GLN A O 1
ATOM 981 N N . CYS A 1 131 ? 32.251 -8.991 -21.667 1.00 50.97 131 CYS A N 1
ATOM 982 C CA . CYS A 1 131 ? 30.854 -9.362 -21.476 1.00 50.97 131 CYS A CA 1
ATOM 983 C C . CYS A 1 131 ? 30.029 -8.067 -21.414 1.00 50.97 131 CYS A C 1
ATOM 985 O O . CYS A 1 131 ? 29.942 -7.418 -20.373 1.00 50.97 131 CYS A O 1
ATOM 987 N N . GLY A 1 132 ? 29.454 -7.652 -22.544 1.00 50.44 132 GLY A N 1
ATOM 988 C CA . GLY A 1 132 ? 28.521 -6.527 -22.582 1.00 50.44 132 GLY A CA 1
ATOM 989 C C . GLY A 1 132 ? 27.241 -6.864 -21.815 1.00 50.44 132 GLY A C 1
ATOM 990 O O . GLY A 1 132 ? 26.444 -7.683 -22.267 1.00 50.44 132 GLY A O 1
ATOM 991 N N . GLY A 1 133 ? 27.035 -6.240 -20.654 1.00 53.94 133 GLY A N 1
ATOM 992 C CA . GLY A 1 133 ? 25.778 -6.339 -19.911 1.00 53.94 133 GLY A CA 1
ATOM 993 C C . GLY A 1 133 ? 24.655 -5.565 -20.607 1.00 53.94 133 GLY A C 1
ATOM 994 O O . GLY A 1 133 ? 24.865 -4.447 -21.078 1.00 53.94 133 GLY A O 1
ATOM 995 N N . ARG A 1 134 ? 23.450 -6.143 -20.670 1.00 61.03 134 ARG A N 1
ATOM 996 C CA . ARG A 1 134 ? 22.242 -5.455 -21.159 1.00 61.03 134 ARG A CA 1
ATOM 997 C C . ARG A 1 134 ? 21.600 -4.688 -19.999 1.00 61.03 134 ARG A C 1
ATOM 999 O O . ARG A 1 134 ? 21.372 -5.272 -18.945 1.00 61.03 134 ARG A O 1
ATOM 1006 N N . ARG A 1 135 ? 21.286 -3.400 -20.182 1.00 66.62 135 ARG A N 1
ATOM 1007 C CA . ARG A 1 135 ? 20.557 -2.590 -19.187 1.00 66.62 135 ARG A CA 1
ATOM 1008 C C . ARG A 1 135 ? 19.122 -2.370 -19.658 1.00 66.62 135 ARG A C 1
ATOM 1010 O O . ARG A 1 135 ? 18.909 -2.034 -20.820 1.00 66.62 135 ARG A O 1
ATOM 1017 N N . ARG A 1 136 ? 18.151 -2.544 -18.758 1.00 77.19 136 ARG A N 1
ATOM 1018 C CA . ARG A 1 136 ? 16.748 -2.202 -19.033 1.00 77.19 136 ARG A CA 1
ATOM 1019 C C . ARG A 1 136 ? 16.617 -0.700 -19.285 1.00 77.19 136 ARG A C 1
ATOM 1021 O O . ARG A 1 136 ? 17.316 0.104 -18.665 1.00 77.19 136 ARG A O 1
ATOM 1028 N N . VAL A 1 137 ? 15.727 -0.338 -20.203 1.00 85.88 137 VAL A N 1
ATOM 1029 C CA . VAL A 1 137 ? 15.393 1.058 -20.493 1.00 85.88 137 VAL A CA 1
ATOM 1030 C C . VAL A 1 137 ? 14.184 1.434 -19.652 1.00 85.88 137 VAL A C 1
ATOM 1032 O O . VAL A 1 137 ? 13.139 0.788 -19.740 1.00 85.88 137 VAL A O 1
ATOM 1035 N N . TYR A 1 138 ? 14.347 2.477 -18.848 1.00 90.38 138 TYR A N 1
ATOM 1036 C CA . TYR A 1 138 ? 13.299 3.023 -18.000 1.00 90.38 138 TYR A CA 1
ATOM 1037 C C . TYR A 1 138 ? 12.945 4.446 -18.433 1.00 90.38 138 TYR A C 1
ATOM 1039 O O . TYR A 1 138 ? 13.800 5.167 -18.951 1.00 90.38 138 TYR A O 1
ATOM 1047 N N . GLY A 1 139 ? 11.710 4.861 -18.173 1.00 90.44 139 GLY A N 1
ATOM 1048 C CA . GLY A 1 139 ? 11.244 6.231 -18.381 1.00 90.44 139 GLY A CA 1
ATOM 1049 C C . GLY A 1 139 ? 10.278 6.676 -17.287 1.00 90.44 139 GLY A C 1
ATOM 1050 O O . GLY A 1 139 ? 9.704 5.843 -16.584 1.00 90.44 139 GLY A O 1
ATOM 1051 N N . LEU A 1 140 ? 10.112 7.993 -17.149 1.00 93.00 140 LEU A N 1
ATOM 1052 C CA . LEU A 1 140 ? 9.114 8.605 -16.270 1.00 93.00 140 LEU A CA 1
ATOM 1053 C C . LEU A 1 140 ? 7.975 9.178 -17.103 1.00 93.00 140 LEU A C 1
ATOM 1055 O O . LEU A 1 140 ? 8.222 9.854 -18.102 1.00 93.00 140 LEU A O 1
ATOM 1059 N N . PHE A 1 141 ? 6.745 8.923 -16.670 1.00 91.69 141 PHE A N 1
ATOM 1060 C CA . PHE A 1 141 ? 5.540 9.268 -17.417 1.00 91.69 141 PHE A CA 1
ATOM 1061 C C . PHE A 1 141 ? 4.467 9.848 -16.492 1.00 91.69 141 PHE A C 1
ATOM 1063 O O . PHE A 1 141 ? 4.410 9.515 -15.307 1.00 91.69 141 PHE A O 1
ATOM 1070 N N . ALA A 1 142 ? 3.637 10.738 -17.037 1.00 89.00 142 ALA A N 1
ATOM 1071 C CA . ALA A 1 142 ? 2.510 11.355 -16.329 1.00 89.00 142 ALA A CA 1
ATOM 1072 C C . ALA A 1 142 ? 1.208 10.536 -16.440 1.00 89.00 142 ALA A C 1
ATOM 1074 O O . ALA A 1 142 ? 0.259 10.759 -15.690 1.00 89.00 142 ALA A O 1
ATOM 1075 N N . ASP A 1 143 ? 1.170 9.601 -17.385 1.00 85.00 143 ASP A N 1
ATOM 1076 C CA . ASP A 1 143 ? 0.097 8.646 -17.620 1.00 85.00 143 ASP A CA 1
ATOM 1077 C C . ASP A 1 143 ? 0.691 7.284 -18.012 1.00 85.00 143 ASP A C 1
ATOM 1079 O O . ASP A 1 143 ? 1.909 7.122 -18.143 1.00 85.00 143 ASP A O 1
ATOM 1083 N N . ASP A 1 144 ? -0.180 6.295 -18.164 1.00 78.81 144 ASP A N 1
ATOM 1084 C CA . ASP A 1 144 ? 0.142 4.949 -18.616 1.00 78.81 144 ASP A CA 1
ATOM 1085 C C . ASP A 1 144 ? -0.365 4.701 -20.047 1.00 78.81 144 ASP A C 1
ATOM 1087 O O . ASP A 1 144 ? -0.705 3.576 -20.392 1.00 78.81 144 ASP A O 1
ATOM 1091 N N . ALA A 1 145 ? -0.436 5.731 -20.901 1.00 79.19 145 ALA A N 1
ATOM 1092 C CA . ALA A 1 145 ? -1.120 5.639 -22.196 1.00 79.19 145 ALA A CA 1
ATOM 1093 C C . ALA A 1 145 ? -0.434 4.705 -23.219 1.00 79.19 145 ALA A C 1
ATOM 1095 O O . ALA A 1 145 ? -1.115 4.095 -24.045 1.00 79.19 145 ALA A O 1
ATOM 1096 N N . ASP A 1 146 ? 0.895 4.549 -23.171 1.00 78.56 146 ASP A N 1
ATOM 1097 C CA . ASP A 1 146 ? 1.668 3.701 -24.100 1.00 78.56 146 ASP A CA 1
ATOM 1098 C C . ASP A 1 146 ? 1.938 2.297 -23.520 1.00 78.56 146 ASP A C 1
ATOM 1100 O O . ASP A 1 146 ? 3.069 1.797 -23.485 1.00 78.56 146 ASP A O 1
ATOM 1104 N N . GLN A 1 147 ? 0.873 1.624 -23.052 1.00 77.44 147 GLN A N 1
ATOM 1105 C CA . GLN A 1 147 ? 0.951 0.249 -22.515 1.00 77.44 147 GLN A CA 1
ATOM 1106 C C . GLN A 1 147 ? 1.441 -0.773 -23.554 1.00 77.44 147 GLN A C 1
ATOM 1108 O O . GLN A 1 147 ? 1.777 -1.904 -23.200 1.00 77.44 147 GLN A O 1
ATOM 1113 N N . GLY A 1 148 ? 1.474 -0.413 -24.841 1.00 79.12 148 GLY A N 1
ATOM 1114 C CA . GLY A 1 148 ? 2.023 -1.256 -25.901 1.00 79.12 148 GLY A CA 1
ATOM 1115 C C . GLY A 1 148 ? 3.546 -1.373 -25.822 1.00 79.12 148 GLY A C 1
ATOM 1116 O O . GLY A 1 148 ? 4.083 -2.469 -25.989 1.00 79.12 148 GLY A O 1
ATOM 1117 N N . ARG A 1 149 ? 4.244 -0.270 -25.528 1.00 85.19 149 ARG A N 1
ATOM 1118 C CA . ARG A 1 149 ? 5.714 -0.217 -25.514 1.00 85.19 149 ARG A CA 1
ATOM 1119 C C . ARG A 1 149 ? 6.324 -0.363 -24.126 1.00 85.19 149 ARG A C 1
ATOM 1121 O O . ARG A 1 149 ? 7.420 -0.912 -24.006 1.00 85.19 149 ARG A O 1
ATOM 1128 N N . TYR A 1 150 ? 5.643 0.116 -23.093 1.00 89.12 150 TYR A N 1
ATOM 1129 C CA . TYR A 1 150 ? 6.142 0.092 -21.721 1.00 89.12 150 TYR A CA 1
ATOM 1130 C C . TYR A 1 150 ? 5.193 -0.670 -20.801 1.00 89.12 150 TYR A C 1
ATOM 1132 O O . TYR A 1 150 ? 3.987 -0.743 -21.028 1.00 89.12 150 TYR A O 1
ATOM 1140 N N . ASP A 1 151 ? 5.756 -1.274 -19.760 1.00 90.19 151 ASP A N 1
ATOM 1141 C CA . ASP A 1 151 ? 5.004 -1.766 -18.612 1.00 90.19 151 ASP A CA 1
ATOM 1142 C C . ASP A 1 151 ? 5.171 -0.778 -17.458 1.00 90.19 151 ASP A C 1
ATOM 1144 O O . ASP A 1 151 ? 6.297 -0.384 -17.141 1.00 90.19 151 ASP A O 1
ATOM 1148 N N . TYR A 1 152 ? 4.062 -0.348 -16.864 1.00 92.12 152 TYR A N 1
ATOM 1149 C CA . TYR A 1 152 ? 4.040 0.795 -15.955 1.00 92.12 152 TYR A CA 1
ATOM 1150 C C . TYR A 1 152 ? 3.803 0.384 -14.507 1.00 92.12 152 TYR A C 1
ATOM 1152 O O . TYR A 1 152 ? 3.035 -0.532 -14.207 1.00 92.12 152 TYR A O 1
ATOM 1160 N N . LEU A 1 153 ? 4.420 1.140 -13.605 1.00 93.62 153 LEU A N 1
ATOM 1161 C CA . LEU A 1 153 ? 4.152 1.123 -12.175 1.00 93.62 153 LEU A CA 1
ATOM 1162 C C . LEU A 1 153 ? 3.975 2.558 -11.688 1.00 93.62 153 LEU A C 1
ATOM 1164 O O . LEU A 1 153 ? 4.884 3.378 -11.833 1.00 93.62 153 LEU A O 1
ATOM 1168 N N . GLN A 1 154 ? 2.824 2.863 -11.090 1.00 93.62 154 GLN A N 1
ATOM 1169 C CA . GLN A 1 154 ? 2.624 4.156 -10.447 1.00 93.62 154 GLN A CA 1
ATOM 1170 C C . GLN A 1 154 ? 3.431 4.209 -9.147 1.00 93.62 154 GLN A C 1
ATOM 1172 O O . GLN A 1 154 ? 3.261 3.364 -8.269 1.00 93.62 154 GLN A O 1
ATOM 1177 N N . VAL A 1 155 ? 4.303 5.208 -9.019 1.00 94.44 155 VAL A N 1
ATOM 1178 C CA . VAL A 1 155 ? 5.204 5.354 -7.861 1.00 94.44 155 VAL A CA 1
ATOM 1179 C C . VAL A 1 155 ? 4.901 6.589 -7.022 1.00 94.44 155 VAL A C 1
ATOM 1181 O O . VAL A 1 155 ? 5.280 6.634 -5.853 1.00 94.44 155 VAL A O 1
ATOM 1184 N N . ALA A 1 156 ? 4.211 7.580 -7.592 1.00 93.62 156 ALA A N 1
ATOM 1185 C CA . ALA A 1 156 ? 3.777 8.768 -6.872 1.00 93.62 156 ALA A CA 1
ATOM 1186 C C . ALA A 1 156 ? 2.476 9.349 -7.438 1.00 93.62 156 ALA A C 1
ATOM 1188 O O . ALA A 1 156 ? 2.053 9.061 -8.562 1.00 93.62 156 ALA A O 1
ATOM 1189 N N . GLN A 1 157 ? 1.872 10.204 -6.625 1.00 93.31 157 GLN A N 1
ATOM 1190 C CA . GLN A 1 157 ? 0.697 11.000 -6.932 1.00 93.31 157 GLN A CA 1
ATOM 1191 C C . GLN A 1 157 ? 0.920 12.386 -6.329 1.00 93.31 157 GLN A C 1
ATOM 1193 O O . GLN A 1 157 ? 1.377 12.509 -5.189 1.00 93.31 157 GLN A O 1
ATOM 1198 N N . PHE A 1 158 ? 0.620 13.426 -7.097 1.00 92.44 158 PHE A N 1
ATOM 1199 C CA . PHE A 1 158 ? 0.798 14.813 -6.694 1.00 92.44 158 PHE A CA 1
ATOM 1200 C C . PHE A 1 158 ? -0.519 15.581 -6.777 1.00 92.44 158 PHE A C 1
ATOM 1202 O O . PHE A 1 158 ? -1.310 15.404 -7.700 1.00 92.44 158 PHE A O 1
ATOM 1209 N N . LEU A 1 159 ? -0.718 16.494 -5.833 1.00 90.69 159 LEU A N 1
ATOM 1210 C CA . LEU A 1 159 ? -1.793 17.471 -5.841 1.00 90.69 159 LEU A CA 1
ATOM 1211 C C . LEU A 1 159 ? -1.296 18.785 -6.432 1.00 90.69 159 LEU A C 1
ATOM 1213 O O . LEU A 1 159 ? -0.202 19.266 -6.117 1.00 90.69 159 LEU A O 1
ATOM 1217 N N . LYS A 1 160 ? -2.138 19.397 -7.263 1.00 87.62 160 LYS A N 1
ATOM 1218 C CA . LYS A 1 160 ? -1.893 20.736 -7.789 1.00 87.62 160 LYS A CA 1
ATOM 1219 C C . LYS A 1 160 ? -2.306 21.778 -6.761 1.00 87.62 160 LYS A C 1
ATOM 1221 O O . LYS A 1 160 ? -3.482 21.929 -6.450 1.00 87.62 160 LYS A O 1
ATOM 1226 N N . THR A 1 161 ? -1.325 22.516 -6.263 1.00 85.50 161 THR A N 1
ATOM 1227 C CA . THR A 1 161 ? -1.510 23.637 -5.339 1.00 85.50 161 THR A CA 1
ATOM 1228 C C . THR A 1 161 ? -1.137 24.953 -6.031 1.00 85.50 161 THR A C 1
ATOM 1230 O O . THR A 1 161 ? -0.425 24.937 -7.040 1.00 85.50 161 THR A O 1
ATOM 1233 N N . PRO A 1 162 ? -1.555 26.117 -5.500 1.00 81.38 162 PRO A N 1
ATOM 1234 C CA . PRO A 1 162 ? -1.111 27.413 -6.021 1.00 81.38 162 PRO A CA 1
ATOM 1235 C C . PRO A 1 162 ? 0.416 27.590 -6.000 1.00 81.38 162 PRO A C 1
ATOM 1237 O O . PRO A 1 162 ? 0.956 28.319 -6.825 1.00 81.38 162 PRO A O 1
ATOM 1240 N N . GLY A 1 163 ? 1.109 26.910 -5.078 1.00 79.44 163 GLY A N 1
ATOM 1241 C CA . GLY A 1 163 ? 2.569 26.931 -4.946 1.00 79.44 163 GLY A CA 1
ATOM 1242 C C . GLY A 1 163 ? 3.307 25.892 -5.798 1.00 79.44 163 GLY A C 1
ATOM 1243 O O . GLY A 1 163 ? 4.521 25.774 -5.671 1.00 79.44 163 GLY A O 1
ATOM 1244 N N . GLY A 1 164 ? 2.602 25.128 -6.640 1.00 84.12 164 GLY A N 1
ATOM 1245 C CA . GLY A 1 164 ? 3.172 24.054 -7.455 1.00 84.12 164 GLY A CA 1
ATOM 1246 C C . GLY A 1 164 ? 2.605 22.681 -7.103 1.00 84.12 164 GLY A C 1
ATOM 1247 O O . GLY A 1 164 ? 1.470 22.560 -6.639 1.00 84.12 164 GLY A O 1
ATOM 1248 N N . LEU A 1 165 ? 3.380 21.629 -7.352 1.00 88.38 165 LEU A N 1
ATOM 1249 C CA . LEU A 1 165 ? 2.965 20.257 -7.073 1.00 88.38 165 LEU A CA 1
ATOM 1250 C C . LEU A 1 165 ? 3.486 19.796 -5.716 1.00 88.38 165 LEU A C 1
ATOM 1252 O O . LEU A 1 165 ? 4.674 19.918 -5.415 1.00 88.38 165 LEU A O 1
ATOM 1256 N N . THR A 1 166 ? 2.593 19.233 -4.911 1.00 90.00 166 THR A N 1
ATOM 1257 C CA . THR A 1 166 ? 2.929 18.633 -3.617 1.00 90.00 166 THR A CA 1
ATOM 1258 C C . THR A 1 166 ? 2.524 17.164 -3.614 1.00 90.00 166 THR A C 1
ATOM 1260 O O . THR A 1 166 ? 1.492 16.849 -4.202 1.00 90.00 166 THR A O 1
ATOM 1263 N N . PRO A 1 167 ? 3.279 16.257 -2.969 1.00 90.06 167 PRO A N 1
ATOM 1264 C CA . PRO A 1 167 ? 2.861 14.863 -2.828 1.00 90.06 167 PRO A CA 1
ATOM 1265 C C . PRO A 1 167 ? 1.457 14.761 -2.226 1.00 90.06 167 PRO A C 1
ATOM 1267 O O . PRO A 1 167 ? 1.144 15.480 -1.276 1.00 90.06 167 PRO A O 1
ATOM 1270 N N . ASP A 1 168 ? 0.621 13.892 -2.787 1.00 90.00 168 ASP A N 1
ATOM 1271 C CA . ASP A 1 168 ? -0.705 13.602 -2.251 1.00 90.00 168 ASP A CA 1
ATOM 1272 C C . ASP A 1 168 ? -0.567 12.783 -0.952 1.00 90.00 168 ASP A C 1
ATOM 1274 O O . ASP A 1 168 ? -0.029 11.673 -0.995 1.00 90.00 168 ASP A O 1
ATOM 1278 N N . PRO A 1 169 ? -1.000 13.307 0.213 1.00 83.38 169 PRO A N 1
ATOM 1279 C CA . PRO A 1 169 ? -0.870 12.604 1.487 1.00 83.38 169 PRO A CA 1
ATOM 1280 C C . PRO A 1 169 ? -1.845 11.427 1.641 1.00 83.38 169 PRO A C 1
ATOM 1282 O O . PRO A 1 169 ? -1.607 10.569 2.493 1.00 83.38 169 PRO A O 1
ATOM 1285 N N . ASP A 1 170 ? -2.927 11.389 0.858 1.00 84.12 170 ASP A N 1
ATOM 1286 C CA . ASP A 1 170 ? -3.969 10.360 0.952 1.00 84.12 170 ASP A CA 1
ATOM 1287 C C . ASP A 1 170 ? -3.748 9.212 -0.044 1.00 84.12 170 ASP A C 1
ATOM 1289 O O . ASP A 1 170 ? -4.394 8.160 0.051 1.00 84.12 170 ASP A O 1
ATOM 1293 N N . TRP A 1 171 ? -2.821 9.385 -0.988 1.00 89.75 171 TRP A N 1
ATOM 1294 C CA . TRP A 1 171 ? -2.460 8.362 -1.956 1.00 89.75 171 TRP A CA 1
ATOM 1295 C C . TRP A 1 171 ? -1.296 7.503 -1.459 1.00 89.75 171 TRP A C 1
ATOM 1297 O O . TRP A 1 171 ? -0.275 7.995 -0.981 1.00 89.75 171 TRP A O 1
ATOM 1307 N N . LEU A 1 172 ? -1.432 6.190 -1.631 1.00 91.75 172 LEU A N 1
ATOM 1308 C CA . LEU A 1 172 ? -0.342 5.234 -1.474 1.00 91.75 172 LEU A CA 1
ATOM 1309 C C . LEU A 1 172 ? -0.288 4.336 -2.712 1.00 91.75 172 LEU A C 1
ATOM 1311 O O . LEU A 1 172 ? -1.351 3.973 -3.223 1.00 91.75 172 LEU A O 1
ATOM 1315 N N . PRO A 1 173 ? 0.917 3.942 -3.163 1.00 90.94 173 PRO A N 1
ATOM 1316 C CA . PRO A 1 173 ? 1.059 2.982 -4.249 1.00 90.94 173 PRO A CA 1
ATOM 1317 C C . PRO A 1 173 ? 0.493 1.621 -3.839 1.00 90.94 173 PRO A C 1
ATOM 1319 O O . PRO A 1 173 ? 0.481 1.276 -2.655 1.00 90.94 173 PRO A O 1
ATOM 1322 N N . GLU A 1 174 ? 0.083 0.817 -4.821 1.00 91.00 174 GLU A N 1
ATOM 1323 C CA . GLU A 1 174 ? -0.256 -0.589 -4.593 1.00 91.00 174 GLU A CA 1
ATOM 1324 C C . GLU A 1 174 ? 1.004 -1.353 -4.160 1.00 91.00 174 GLU A C 1
ATOM 1326 O O . GLU A 1 174 ? 1.912 -1.599 -4.952 1.00 91.00 174 GLU A O 1
ATOM 1331 N N . CYS A 1 175 ? 1.074 -1.709 -2.879 1.00 92.44 175 CYS A N 1
ATOM 1332 C CA . CYS A 1 175 ? 2.227 -2.355 -2.260 1.00 92.44 175 CYS A CA 1
ATOM 1333 C C . CYS A 1 175 ? 2.023 -3.864 -2.104 1.00 92.44 175 CYS A C 1
ATOM 1335 O O . CYS A 1 175 ? 0.952 -4.325 -1.704 1.00 92.44 175 CYS A O 1
ATOM 1337 N N . ALA A 1 176 ? 3.081 -4.643 -2.326 1.00 91.19 176 ALA A N 1
ATOM 1338 C CA . ALA A 1 176 ? 3.080 -6.066 -2.005 1.00 91.19 176 ALA A CA 1
ATOM 1339 C C . ALA A 1 176 ? 3.139 -6.308 -0.490 1.00 91.19 176 ALA A C 1
ATOM 1341 O O . ALA A 1 176 ? 2.415 -7.170 0.019 1.00 91.19 176 ALA A O 1
ATOM 1342 N N . PHE A 1 177 ? 3.958 -5.529 0.224 1.00 93.62 177 PHE A N 1
ATOM 1343 C CA . PHE A 1 177 ? 4.224 -5.676 1.655 1.00 93.62 177 PHE A CA 1
ATOM 1344 C C . PHE A 1 177 ? 3.965 -4.375 2.422 1.00 93.62 177 PHE A C 1
ATOM 1346 O O . PHE A 1 177 ? 3.994 -3.288 1.845 1.00 93.62 177 PHE A O 1
ATOM 1353 N N . LEU A 1 178 ? 3.750 -4.465 3.737 1.00 93.38 178 LEU A N 1
ATOM 1354 C CA . LEU A 1 178 ? 3.578 -3.280 4.591 1.00 93.38 178 LEU A CA 1
ATOM 1355 C C . LEU A 1 178 ? 4.820 -2.376 4.596 1.00 93.38 178 LEU A C 1
ATOM 1357 O O . LEU A 1 178 ? 4.691 -1.153 4.612 1.00 93.38 178 LEU A O 1
ATOM 1361 N N . GLY A 1 179 ? 6.011 -2.976 4.529 1.00 94.19 179 GLY A N 1
ATOM 1362 C CA . GLY A 1 179 ? 7.294 -2.278 4.447 1.00 94.19 179 GLY A CA 1
ATOM 1363 C C . GLY A 1 179 ? 7.671 -1.788 3.046 1.00 94.19 179 GLY A C 1
ATOM 1364 O O . GLY A 1 179 ? 8.701 -1.139 2.899 1.00 94.19 179 GLY A O 1
ATOM 1365 N N . SER A 1 180 ? 6.864 -2.056 2.008 1.00 94.62 180 SER A N 1
ATOM 1366 C CA . SER A 1 180 ? 7.210 -1.684 0.626 1.00 94.62 180 SER A CA 1
ATOM 1367 C C . SER A 1 180 ? 7.333 -0.177 0.414 1.00 94.62 180 SER A C 1
ATOM 1369 O O . SER A 1 180 ? 8.047 0.251 -0.487 1.00 94.62 180 SER A O 1
ATOM 1371 N N . CYS A 1 181 ? 6.662 0.645 1.223 1.00 94.06 181 CYS A N 1
ATOM 1372 C CA . CYS A 1 181 ? 6.887 2.085 1.235 1.00 94.06 181 CYS A CA 1
ATOM 1373 C C . CYS A 1 181 ? 6.740 2.655 2.650 1.00 94.06 181 CYS A C 1
ATOM 1375 O O . CYS A 1 181 ? 5.950 2.183 3.470 1.00 94.06 181 CYS A O 1
ATOM 1377 N N . THR A 1 182 ? 7.485 3.724 2.933 1.00 91.50 182 THR A N 1
ATOM 1378 C CA . THR A 1 182 ? 7.502 4.334 4.275 1.00 91.50 182 THR A CA 1
ATOM 1379 C C . THR A 1 182 ? 6.152 4.903 4.714 1.00 91.50 182 THR A C 1
ATOM 1381 O O . THR A 1 182 ? 5.848 4.887 5.906 1.00 91.50 182 THR A O 1
ATOM 1384 N N . GLY A 1 183 ? 5.336 5.391 3.774 1.00 91.62 183 GLY A N 1
ATOM 1385 C CA . GLY A 1 183 ? 3.993 5.902 4.058 1.00 91.62 183 GLY A CA 1
ATOM 1386 C C . GLY A 1 183 ? 3.058 4.813 4.588 1.00 91.62 183 GLY A C 1
ATOM 1387 O O . GLY A 1 183 ? 2.422 5.006 5.624 1.00 91.62 183 GLY A O 1
ATOM 1388 N N . LEU A 1 184 ? 3.041 3.646 3.933 1.00 93.31 184 LEU A N 1
ATOM 1389 C CA . LEU A 1 184 ? 2.242 2.495 4.356 1.00 93.31 184 LEU A CA 1
ATOM 1390 C C . LEU A 1 184 ? 2.696 1.970 5.720 1.00 93.31 184 LEU A C 1
ATOM 1392 O O . LEU A 1 184 ? 1.859 1.776 6.600 1.00 93.31 184 LEU A O 1
ATOM 1396 N N . TRP A 1 185 ? 4.007 1.822 5.927 1.00 94.19 185 TRP A N 1
ATOM 1397 C CA . TRP A 1 185 ? 4.557 1.371 7.207 1.00 94.19 185 TRP A CA 1
ATOM 1398 C C . TRP A 1 185 ? 4.170 2.297 8.369 1.00 94.19 185 TRP A C 1
ATOM 1400 O O . TRP A 1 185 ? 3.669 1.846 9.398 1.00 94.19 185 TRP A O 1
ATOM 1410 N N . ARG A 1 186 ? 4.311 3.619 8.189 1.00 93.00 186 ARG A N 1
ATOM 1411 C CA . ARG A 1 186 ? 3.889 4.609 9.197 1.00 93.00 186 ARG A CA 1
ATOM 1412 C C . ARG A 1 186 ? 2.383 4.578 9.446 1.00 93.00 186 ARG A C 1
ATOM 1414 O O . ARG A 1 186 ? 1.953 4.710 10.589 1.00 93.00 186 ARG A O 1
ATOM 1421 N N . GLY A 1 187 ? 1.585 4.419 8.391 1.00 92.88 187 GLY A N 1
ATOM 1422 C CA . GLY A 1 187 ? 0.133 4.308 8.501 1.00 92.88 187 GLY A CA 1
ATOM 1423 C C . GLY A 1 187 ? -0.300 3.070 9.288 1.00 92.88 187 GLY A C 1
ATOM 1424 O O . GLY A 1 187 ? -1.141 3.178 10.179 1.00 92.88 187 GLY A O 1
ATOM 1425 N N . HIS A 1 188 ? 0.326 1.922 9.017 1.00 93.25 188 HIS A N 1
ATOM 1426 C CA . HIS A 1 188 ? 0.155 0.693 9.790 1.00 93.25 188 HIS A CA 1
ATOM 1427 C C . HIS A 1 188 ? 0.485 0.909 11.276 1.00 93.25 188 HIS A C 1
ATOM 1429 O O . HIS A 1 188 ? -0.341 0.620 12.141 1.00 93.25 188 HIS A O 1
ATOM 1435 N N . GLU A 1 189 ? 1.655 1.477 11.574 1.00 94.75 189 GLU A N 1
ATOM 1436 C CA . GLU A 1 189 ? 2.091 1.752 12.947 1.00 94.75 189 GLU A CA 1
ATOM 1437 C C . GLU A 1 189 ? 1.121 2.679 13.697 1.00 94.75 189 GLU A C 1
ATOM 1439 O O . GLU A 1 189 ? 0.819 2.456 14.872 1.00 94.75 189 GLU A O 1
ATOM 1444 N N . ALA A 1 190 ? 0.562 3.681 13.013 1.00 94.62 190 ALA A N 1
ATOM 1445 C CA . ALA A 1 190 ? -0.454 4.558 13.586 1.00 94.62 190 ALA A CA 1
ATOM 1446 C C . ALA A 1 190 ? -1.751 3.804 13.928 1.00 94.62 190 ALA A C 1
ATOM 1448 O O . ALA A 1 190 ? -2.294 3.981 15.020 1.00 94.62 190 ALA A O 1
ATOM 1449 N N . VAL A 1 191 ? -2.234 2.936 13.032 1.00 94.94 191 VAL A N 1
ATOM 1450 C CA . VAL A 1 191 ? -3.406 2.080 13.287 1.00 94.94 191 VAL A CA 1
ATOM 1451 C C . VAL A 1 191 ? -3.144 1.144 14.468 1.00 94.94 191 VAL A C 1
ATOM 1453 O O . VAL A 1 191 ? -3.970 1.056 15.376 1.00 94.94 191 VAL A O 1
ATOM 1456 N N . ARG A 1 192 ? -1.968 0.511 14.509 1.00 95.19 192 ARG A N 1
ATOM 1457 C CA . ARG A 1 192 ? -1.545 -0.375 15.600 1.00 95.19 192 ARG A CA 1
ATOM 1458 C C . ARG A 1 192 ? -1.533 0.350 16.948 1.00 95.19 192 ARG A C 1
ATOM 1460 O O . ARG A 1 192 ? -2.023 -0.182 17.946 1.00 95.19 192 ARG A O 1
ATOM 1467 N N . LEU A 1 193 ? -1.000 1.572 16.992 1.00 96.12 193 LEU A N 1
ATOM 1468 C CA . LEU A 1 193 ? -0.976 2.396 18.201 1.00 96.12 193 LEU A CA 1
ATOM 1469 C C . LEU A 1 193 ? -2.391 2.764 18.671 1.00 96.12 193 LEU A C 1
ATOM 1471 O O . LEU A 1 193 ? -2.672 2.706 19.868 1.00 96.12 193 LEU A O 1
ATOM 1475 N N . LEU A 1 194 ? -3.292 3.104 17.748 1.00 97.00 194 LEU A N 1
ATOM 1476 C CA . LEU A 1 194 ? -4.687 3.398 18.081 1.00 97.00 194 LEU A CA 1
ATOM 1477 C C . LEU A 1 194 ? -5.425 2.157 18.592 1.00 97.00 194 LEU A C 1
ATOM 1479 O O . LEU A 1 194 ? -6.120 2.248 19.600 1.00 97.00 194 LEU A O 1
ATOM 1483 N N . ALA A 1 195 ? -5.226 0.991 17.975 1.00 95.75 195 ALA A N 1
ATOM 1484 C CA . ALA A 1 195 ? -5.797 -0.267 18.452 1.00 95.75 195 ALA A CA 1
ATOM 1485 C C . ALA A 1 195 ? -5.311 -0.617 19.873 1.00 95.75 195 ALA A C 1
ATOM 1487 O O . ALA A 1 195 ? -6.106 -1.022 20.722 1.00 95.75 195 ALA A O 1
ATOM 1488 N N . ARG A 1 196 ? -4.027 -0.386 20.180 1.00 95.81 196 ARG A N 1
ATOM 1489 C CA .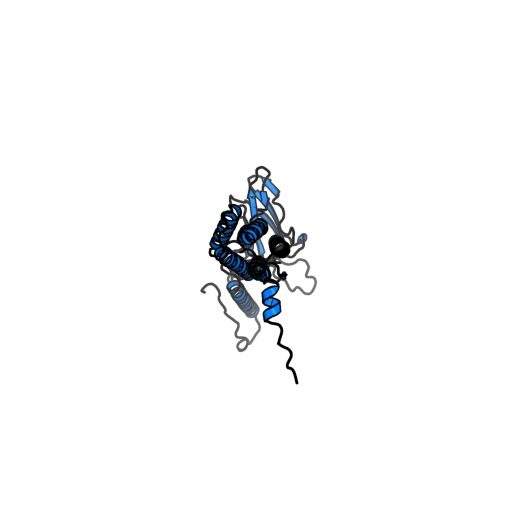 ARG A 1 196 ? -3.495 -0.531 21.549 1.00 95.81 196 ARG A CA 1
ATOM 1490 C C . ARG A 1 196 ? -4.112 0.463 22.524 1.00 95.81 196 ARG A C 1
ATOM 1492 O O . ARG A 1 196 ? -4.552 0.073 23.598 1.00 95.81 196 ARG A O 1
ATOM 1499 N N . ARG A 1 197 ? -4.221 1.732 22.136 1.00 96.44 197 ARG A N 1
ATOM 1500 C CA . ARG A 1 197 ? -4.861 2.757 22.968 1.00 96.44 197 ARG A CA 1
ATOM 1501 C C . ARG A 1 197 ? -6.335 2.440 23.237 1.00 96.44 197 ARG A C 1
ATOM 1503 O O . ARG A 1 197 ? -6.828 2.693 24.335 1.00 96.44 197 ARG A O 1
ATOM 1510 N N . ALA A 1 198 ? -7.033 1.878 22.256 1.00 94.81 198 ALA A N 1
ATOM 1511 C CA . ALA A 1 198 ? -8.393 1.370 22.387 1.00 94.81 198 ALA A CA 1
ATOM 1512 C C . ALA A 1 198 ? -8.475 0.235 23.427 1.00 94.81 198 ALA A C 1
ATOM 1514 O O . ALA A 1 198 ? -9.306 0.313 24.333 1.00 94.81 198 ALA A O 1
ATOM 1515 N N . LEU A 1 199 ? -7.568 -0.748 23.366 1.00 94.19 199 LEU A N 1
ATOM 1516 C CA . LEU A 1 199 ? -7.444 -1.812 24.374 1.00 94.19 199 LEU A CA 1
ATOM 1517 C C . LEU A 1 199 ? -7.188 -1.260 25.783 1.00 94.19 199 LEU A C 1
ATOM 1519 O O . LEU A 1 199 ? -7.930 -1.575 26.708 1.00 94.19 199 LEU A O 1
ATOM 1523 N N . GLU A 1 200 ? -6.200 -0.378 25.940 1.00 93.50 200 GLU A N 1
ATOM 1524 C CA . GLU A 1 200 ? -5.876 0.256 27.227 1.00 93.50 200 GLU A CA 1
ATOM 1525 C C . GLU A 1 200 ? -7.043 1.083 27.787 1.00 93.50 200 GLU A C 1
ATOM 1527 O O . GLU A 1 200 ? -7.164 1.273 28.999 1.00 93.50 200 GLU A O 1
ATOM 1532 N N . THR A 1 201 ? -7.877 1.646 26.910 1.00 93.31 201 THR A N 1
ATOM 1533 C CA . THR A 1 201 ? -9.067 2.406 27.313 1.00 93.31 201 THR A CA 1
ATOM 1534 C C . THR A 1 201 ? -10.142 1.466 27.852 1.00 93.31 201 THR A C 1
ATOM 1536 O O . THR A 1 201 ? -10.721 1.752 28.900 1.00 93.31 201 THR A O 1
ATOM 1539 N N . LEU A 1 202 ? -10.377 0.330 27.187 1.00 91.81 202 LEU A N 1
ATOM 1540 C CA . LEU A 1 202 ? -11.292 -0.712 27.666 1.00 91.81 202 LEU A CA 1
ATOM 1541 C C . LEU A 1 202 ? -10.829 -1.293 29.005 1.00 91.81 202 LEU A C 1
ATOM 1543 O O . LEU A 1 202 ? -11.622 -1.385 29.936 1.00 91.81 202 LEU A O 1
ATOM 1547 N N . GLU A 1 203 ? -9.539 -1.604 29.139 1.00 90.38 203 GLU A N 1
ATOM 1548 C CA . GLU A 1 203 ? -8.967 -2.137 30.378 1.00 90.38 203 GLU A CA 1
ATOM 1549 C C . GLU A 1 203 ? -9.196 -1.178 31.554 1.00 90.38 203 GLU A C 1
ATOM 1551 O O . GLU A 1 203 ? -9.793 -1.559 32.563 1.00 90.38 203 GLU A O 1
ATOM 1556 N N . ARG A 1 204 ? -8.839 0.103 31.388 1.00 88.44 204 ARG A N 1
ATOM 1557 C CA . ARG A 1 204 ? -9.015 1.134 32.425 1.00 88.44 204 ARG A CA 1
ATOM 1558 C C . ARG A 1 204 ? -10.471 1.374 32.819 1.00 88.44 204 ARG A C 1
ATOM 1560 O O . ARG A 1 204 ? -10.735 1.746 33.959 1.00 88.44 204 ARG A O 1
ATOM 1567 N N . THR A 1 205 ? -11.408 1.199 31.893 1.00 85.00 205 THR A N 1
ATOM 1568 C CA . THR A 1 205 ? -12.837 1.483 32.120 1.00 85.00 205 THR A CA 1
ATOM 1569 C C . THR A 1 205 ? -13.629 0.270 32.621 1.00 85.00 205 THR A C 1
ATOM 1571 O O . THR A 1 205 ? -14.762 0.431 33.070 1.00 85.00 205 THR A O 1
ATOM 1574 N N . SER A 1 206 ? -13.027 -0.926 32.624 1.00 81.88 206 SER A N 1
ATOM 1575 C CA . SER A 1 206 ? -13.687 -2.200 32.956 1.00 81.88 206 SER A CA 1
ATOM 1576 C C . SER A 1 206 ? -13.813 -2.533 34.455 1.00 81.88 206 SER A C 1
ATOM 1578 O O . SER A 1 206 ? -14.484 -3.498 34.815 1.00 81.88 206 SER A O 1
ATOM 1580 N N . LEU A 1 207 ? -13.194 -1.750 35.346 1.00 66.62 207 LEU A N 1
ATOM 1581 C CA . LEU A 1 207 ? -12.842 -2.187 36.709 1.00 66.62 207 LEU A CA 1
ATOM 1582 C C . LEU A 1 207 ? -13.993 -2.268 37.734 1.00 66.62 207 LEU A C 1
ATOM 1584 O O . LEU A 1 207 ? -13.761 -2.708 38.857 1.00 66.62 207 LEU A O 1
ATOM 1588 N N . ASN A 1 208 ? -15.219 -1.862 37.389 1.00 66.69 208 ASN A N 1
ATOM 1589 C CA . ASN A 1 208 ? -16.226 -1.532 38.408 1.00 66.69 208 ASN A CA 1
ATOM 1590 C C . ASN A 1 208 ? -17.449 -2.464 38.481 1.00 66.69 208 ASN A C 1
ATOM 1592 O O . ASN A 1 208 ? -18.181 -2.391 39.466 1.00 66.69 208 ASN A O 1
ATOM 1596 N N . SER A 1 209 ? -17.689 -3.354 37.506 1.00 75.19 209 SER A N 1
ATOM 1597 C CA . SER A 1 209 ? -18.768 -4.353 37.610 1.00 75.19 209 SER A CA 1
ATOM 1598 C C . SER A 1 209 ? -18.598 -5.553 36.654 1.00 75.19 209 SER A C 1
ATOM 1600 O O . SER A 1 209 ? -18.090 -5.385 35.543 1.00 75.19 209 SER A O 1
ATOM 1602 N N . PRO A 1 210 ? -19.053 -6.772 37.032 1.00 80.19 210 PRO A N 1
ATOM 1603 C CA . PRO A 1 210 ? -18.976 -7.965 36.177 1.00 80.19 210 PRO A CA 1
ATOM 1604 C C . PRO A 1 210 ? -19.567 -7.826 34.757 1.00 80.19 210 PRO A C 1
ATOM 1606 O O . PRO A 1 210 ? -18.914 -8.284 33.817 1.00 80.19 210 PRO A O 1
ATOM 1609 N N . PRO A 1 211 ? -20.750 -7.204 34.534 1.00 79.94 211 PRO A N 1
ATOM 1610 C CA . PRO A 1 211 ? -21.291 -7.053 33.180 1.00 79.94 211 PRO A CA 1
ATOM 1611 C C . PRO A 1 211 ? -20.469 -6.083 32.321 1.00 79.94 211 PRO A C 1
ATOM 1613 O O . PRO A 1 211 ? -20.291 -6.326 31.128 1.00 79.94 211 PRO A O 1
ATOM 1616 N N . VAL A 1 212 ? -19.919 -5.022 32.920 1.00 85.44 212 VAL A N 1
ATOM 1617 C CA . VAL A 1 212 ? -19.035 -4.070 32.230 1.00 85.44 212 VAL A CA 1
ATOM 1618 C C . VAL A 1 212 ? -17.717 -4.744 31.862 1.00 85.44 212 VAL A C 1
ATOM 1620 O O . VAL A 1 212 ? -17.250 -4.599 30.736 1.00 85.44 212 VAL A O 1
ATOM 1623 N N . PHE A 1 213 ? -17.157 -5.551 32.765 1.00 86.88 213 PHE A N 1
ATOM 1624 C CA . PHE A 1 213 ? -15.960 -6.338 32.483 1.00 86.88 213 PHE A CA 1
ATOM 1625 C C . PHE A 1 213 ? -16.175 -7.321 31.325 1.00 86.88 213 PHE A C 1
ATOM 1627 O O . PHE A 1 213 ? -15.356 -7.374 30.411 1.00 86.88 213 PHE A O 1
ATOM 1634 N N . ALA A 1 214 ? -17.290 -8.059 31.312 1.00 87.31 214 ALA A N 1
ATOM 1635 C CA . ALA A 1 214 ? -17.601 -8.998 30.234 1.00 87.31 214 ALA A CA 1
ATOM 1636 C C . ALA A 1 214 ? -17.752 -8.296 28.870 1.00 87.31 214 ALA A C 1
ATOM 1638 O O . ALA A 1 214 ? -17.211 -8.768 27.869 1.00 87.31 214 ALA A O 1
ATOM 1639 N N . ALA A 1 215 ? -18.435 -7.145 28.834 1.00 88.56 215 ALA A N 1
ATOM 1640 C CA . ALA A 1 215 ? -18.565 -6.331 27.627 1.00 88.56 215 ALA A CA 1
ATOM 1641 C C . ALA A 1 215 ? -17.205 -5.798 27.145 1.00 88.56 215 ALA A C 1
ATOM 1643 O O . ALA A 1 215 ? -16.869 -5.928 25.966 1.00 88.56 215 ALA A O 1
ATOM 1644 N N . ALA A 1 216 ? -16.398 -5.251 28.058 1.00 90.19 216 ALA A N 1
ATOM 1645 C CA . ALA A 1 216 ? -15.066 -4.743 27.752 1.00 90.19 216 ALA A CA 1
ATOM 1646 C C . ALA A 1 216 ? -14.131 -5.850 27.248 1.00 90.19 216 ALA A C 1
ATOM 1648 O O . ALA A 1 216 ? -13.413 -5.638 26.275 1.00 90.19 216 ALA A O 1
ATOM 1649 N N . ALA A 1 217 ? -14.174 -7.043 27.848 1.00 90.44 217 ALA A N 1
ATOM 1650 C CA . ALA A 1 217 ? -13.381 -8.193 27.424 1.00 90.44 217 ALA A CA 1
ATOM 1651 C C . ALA A 1 217 ? -13.775 -8.684 26.022 1.00 90.44 217 ALA A C 1
ATOM 1653 O O . ALA A 1 217 ? -12.900 -8.971 25.205 1.00 90.44 217 ALA A O 1
ATOM 1654 N N . ALA A 1 218 ? -15.077 -8.733 25.712 1.00 90.38 218 ALA A N 1
ATOM 1655 C CA . ALA A 1 218 ? -15.553 -9.095 24.378 1.00 90.38 218 ALA A CA 1
ATOM 1656 C C . ALA A 1 218 ? -15.054 -8.101 23.317 1.00 90.38 218 ALA A C 1
ATOM 1658 O O . ALA A 1 218 ? -14.485 -8.522 22.307 1.00 90.38 218 ALA A O 1
ATOM 1659 N N . LEU A 1 219 ? -15.197 -6.796 23.577 1.00 93.12 219 LEU A N 1
ATOM 1660 C CA . LEU A 1 219 ? -14.681 -5.740 22.701 1.00 93.12 219 LEU A CA 1
ATOM 1661 C C . LEU A 1 219 ? -13.151 -5.802 22.590 1.00 93.12 219 LEU A C 1
ATOM 1663 O O . LEU A 1 219 ? -12.605 -5.680 21.501 1.00 93.12 219 LEU A O 1
ATOM 1667 N N . ALA A 1 220 ? -12.431 -6.047 23.680 1.00 92.56 220 ALA A N 1
ATOM 1668 C CA . ALA A 1 220 ? -10.976 -6.138 23.645 1.00 92.56 220 ALA A CA 1
ATOM 1669 C C . ALA A 1 220 ? -10.490 -7.313 22.780 1.00 92.56 220 ALA A C 1
ATOM 1671 O O . ALA A 1 220 ? -9.539 -7.166 22.010 1.00 92.56 220 ALA A O 1
ATOM 1672 N N . ALA A 1 221 ? -11.170 -8.462 22.839 1.00 91.25 221 ALA A N 1
ATOM 1673 C CA . ALA A 1 221 ? -10.781 -9.654 22.089 1.00 91.25 221 ALA A CA 1
ATOM 1674 C C . ALA A 1 221 ? -10.727 -9.420 20.568 1.00 91.25 221 ALA A C 1
ATOM 1676 O O . ALA A 1 221 ? -9.839 -9.947 19.898 1.00 91.25 221 ALA A O 1
ATOM 1677 N N . SER A 1 222 ? -11.624 -8.598 20.014 1.00 92.19 222 SER A N 1
ATOM 1678 C CA . SER A 1 222 ? -11.650 -8.312 18.573 1.00 92.19 222 SER A CA 1
ATOM 1679 C C . SER A 1 222 ? -10.587 -7.304 18.117 1.00 92.19 222 SER A C 1
ATOM 1681 O O . SER A 1 222 ? -10.272 -7.256 16.930 1.00 92.19 222 SER A O 1
ATOM 1683 N N . LEU A 1 223 ? -9.979 -6.539 19.033 1.00 92.31 223 LEU A N 1
ATOM 1684 C CA . LEU A 1 223 ? -8.894 -5.590 18.727 1.00 92.31 223 LEU A CA 1
ATOM 1685 C C . LEU A 1 223 ? -7.505 -6.237 18.728 1.00 92.31 223 LEU A C 1
ATOM 1687 O O . LEU A 1 223 ? -6.549 -5.625 18.249 1.00 92.31 223 LEU A O 1
ATOM 1691 N N . GLY A 1 224 ? -7.373 -7.454 19.266 1.00 88.00 224 GLY A N 1
ATOM 1692 C CA . GLY A 1 224 ? -6.079 -8.113 19.451 1.00 88.00 224 GLY A CA 1
ATOM 1693 C C . GLY A 1 224 ? -5.276 -8.249 18.155 1.00 88.00 224 GLY A C 1
ATOM 1694 O O . GLY A 1 224 ? -4.087 -7.939 18.139 1.00 88.00 224 GLY A O 1
ATOM 1695 N N . SER A 1 225 ? -5.928 -8.624 17.050 1.00 86.19 225 SER A N 1
ATOM 1696 C CA . SER A 1 225 ? -5.279 -8.745 15.736 1.00 86.19 225 SER A CA 1
ATOM 1697 C C . SER A 1 225 ? -4.803 -7.400 15.179 1.00 86.19 225 SER A C 1
ATOM 1699 O O . SER A 1 225 ? -3.740 -7.336 14.571 1.00 86.19 225 SER A O 1
ATOM 1701 N N . ALA A 1 226 ? -5.542 -6.316 15.424 1.00 89.88 226 ALA A N 1
ATOM 1702 C CA . ALA A 1 226 ? -5.164 -4.970 14.995 1.00 89.88 226 ALA A CA 1
ATOM 1703 C C . ALA A 1 226 ? -4.035 -4.364 15.853 1.00 89.88 226 ALA A C 1
ATOM 1705 O O . ALA A 1 226 ? -3.259 -3.542 15.367 1.00 89.88 226 ALA A O 1
ATOM 1706 N N . ALA A 1 227 ? -3.937 -4.763 17.125 1.00 90.94 227 ALA A N 1
ATOM 1707 C CA . ALA A 1 227 ? -2.922 -4.298 18.073 1.00 90.94 227 ALA A CA 1
ATOM 1708 C C . ALA A 1 227 ? -1.615 -5.119 18.049 1.00 90.94 227 ALA A C 1
ATOM 1710 O O . ALA A 1 227 ? -0.595 -4.685 18.619 1.00 90.94 227 ALA A O 1
ATOM 1711 N N . ALA A 1 228 ? -1.652 -6.299 17.424 1.00 89.06 228 ALA A N 1
ATOM 1712 C CA . ALA A 1 228 ? -0.508 -7.179 17.244 1.00 89.06 228 ALA A CA 1
ATOM 1713 C C . ALA A 1 228 ? 0.591 -6.503 16.408 1.00 89.06 228 ALA A C 1
ATOM 1715 O O . ALA A 1 228 ? 0.332 -5.618 15.592 1.00 89.06 228 ALA A O 1
ATOM 1716 N N . ALA A 1 229 ? 1.842 -6.897 16.646 1.00 84.38 229 ALA A N 1
ATOM 1717 C CA . ALA A 1 229 ? 2.945 -6.472 15.793 1.00 84.38 229 ALA A CA 1
ATOM 1718 C C . ALA A 1 229 ? 2.806 -7.150 14.423 1.00 84.38 229 ALA A C 1
ATOM 1720 O O . ALA A 1 229 ? 2.625 -8.366 14.367 1.00 84.38 229 ALA A O 1
ATOM 1721 N N . ALA A 1 230 ? 2.891 -6.368 13.349 1.00 85.31 230 ALA A N 1
ATOM 1722 C CA . ALA A 1 230 ? 3.039 -6.894 12.000 1.00 85.31 230 ALA A CA 1
ATOM 1723 C C . ALA A 1 230 ? 4.511 -6.836 11.586 1.00 85.31 230 ALA A C 1
ATOM 1725 O O . ALA A 1 230 ? 5.264 -5.963 12.021 1.00 85.31 230 ALA A O 1
ATOM 1726 N N . GLU A 1 231 ? 4.919 -7.760 10.726 1.00 90.06 231 GLU A N 1
ATOM 1727 C CA . GLU A 1 231 ? 6.247 -7.737 10.121 1.00 90.06 231 GLU A CA 1
ATOM 1728 C C . GLU A 1 231 ? 6.242 -6.865 8.862 1.00 90.06 231 GLU A C 1
ATOM 1730 O O . GLU A 1 231 ? 5.262 -6.836 8.117 1.00 90.06 231 GLU A O 1
ATOM 1735 N N . GLU A 1 232 ? 7.367 -6.215 8.553 1.00 88.38 232 GLU A N 1
ATOM 1736 C CA . GLU A 1 232 ? 7.516 -5.419 7.323 1.00 88.38 232 GLU A CA 1
ATOM 1737 C C . GLU A 1 232 ? 7.227 -6.235 6.052 1.00 88.38 232 GLU A C 1
ATOM 1739 O O . GLU A 1 232 ? 6.717 -5.699 5.069 1.00 88.38 232 GLU A O 1
ATOM 1744 N N . ARG A 1 233 ? 7.510 -7.545 6.084 1.00 91.00 233 ARG A N 1
ATOM 1745 C CA . ARG A 1 233 ? 7.283 -8.489 4.977 1.00 91.00 233 ARG A CA 1
ATOM 1746 C C . ARG A 1 233 ? 5.874 -9.079 4.942 1.00 91.00 233 ARG A C 1
ATOM 1748 O O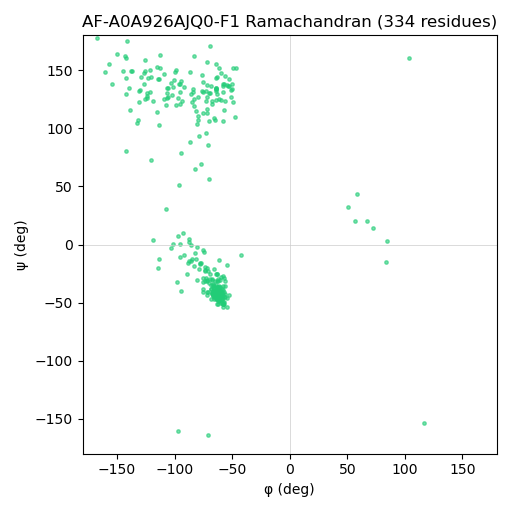 . ARG A 1 233 ? 5.579 -9.882 4.058 1.00 91.00 233 ARG A O 1
ATOM 1755 N N . GLN A 1 234 ? 4.995 -8.713 5.873 1.00 91.94 234 GLN A N 1
ATOM 1756 C CA . GLN A 1 234 ? 3.602 -9.135 5.803 1.00 91.94 234 GLN A CA 1
ATOM 1757 C C . GLN A 1 234 ? 2.949 -8.529 4.559 1.00 91.94 234 GLN A C 1
ATOM 1759 O O . GLN A 1 234 ? 3.111 -7.343 4.263 1.00 91.94 234 GLN A O 1
ATOM 1764 N N . SER A 1 235 ? 2.197 -9.349 3.823 1.00 90.88 235 SER A N 1
ATOM 1765 C CA . SER A 1 235 ? 1.489 -8.870 2.640 1.00 90.88 235 SER A CA 1
ATOM 1766 C C . SER A 1 235 ? 0.423 -7.840 3.018 1.00 90.88 235 SER A C 1
ATOM 1768 O O . SER A 1 235 ? -0.353 -8.052 3.955 1.00 90.88 235 SER A O 1
ATOM 1770 N N . ALA A 1 236 ? 0.369 -6.735 2.268 1.00 90.94 236 ALA A N 1
ATOM 1771 C CA . ALA A 1 236 ? -0.501 -5.609 2.587 1.00 90.94 236 ALA A CA 1
ATOM 1772 C C . ALA A 1 236 ? -1.989 -5.995 2.529 1.00 90.94 236 ALA A C 1
ATOM 1774 O O . ALA A 1 236 ? -2.712 -5.799 3.500 1.00 90.94 236 ALA A O 1
ATOM 1775 N N . ARG A 1 237 ? -2.462 -6.607 1.435 1.00 88.94 237 ARG A N 1
ATOM 1776 C CA . ARG A 1 237 ? -3.892 -6.946 1.273 1.00 88.94 237 ARG A CA 1
ATOM 1777 C C . ARG A 1 237 ? -4.437 -7.862 2.382 1.00 88.94 237 ARG A C 1
ATOM 1779 O O . ARG A 1 237 ? -5.432 -7.479 2.997 1.00 88.94 237 ARG A O 1
ATOM 1786 N N . PRO A 1 238 ? -3.807 -9.008 2.709 1.00 90.31 238 PRO A N 1
ATOM 1787 C CA . PRO A 1 238 ? -4.240 -9.839 3.832 1.00 90.31 238 PRO A CA 1
ATOM 1788 C C . PRO A 1 238 ? -4.295 -9.091 5.167 1.00 90.31 238 PRO A C 1
ATOM 1790 O O . PRO A 1 238 ? -5.198 -9.340 5.961 1.00 90.31 238 PRO A O 1
ATOM 1793 N N . TYR A 1 239 ? -3.377 -8.151 5.409 1.00 92.31 239 TYR A N 1
ATOM 1794 C CA . TYR A 1 239 ? -3.413 -7.311 6.606 1.00 92.31 239 TYR A CA 1
ATOM 1795 C C . TYR A 1 239 ? -4.679 -6.433 6.664 1.00 92.31 239 TYR A C 1
ATOM 1797 O O . TYR A 1 239 ? -5.367 -6.419 7.684 1.00 92.31 239 TYR A O 1
ATOM 1805 N N . PHE A 1 240 ? -5.063 -5.766 5.569 1.00 92.62 240 PHE A N 1
ATOM 1806 C CA . PHE A 1 240 ? -6.309 -4.982 5.535 1.00 92.62 240 PHE A CA 1
ATOM 1807 C C . PHE A 1 240 ? -7.562 -5.849 5.695 1.00 92.62 240 PHE A C 1
ATOM 1809 O O . PHE A 1 240 ? -8.504 -5.432 6.365 1.00 92.62 240 PHE A O 1
ATOM 1816 N N . VAL A 1 241 ? -7.561 -7.075 5.163 1.00 91.88 241 VAL A N 1
ATOM 1817 C CA . VAL A 1 241 ? -8.651 -8.042 5.386 1.00 91.88 241 VAL A CA 1
ATOM 1818 C C . VAL A 1 241 ? -8.758 -8.423 6.868 1.00 91.88 241 VAL A C 1
ATOM 1820 O O . VAL A 1 241 ? -9.860 -8.479 7.413 1.00 91.88 241 VAL A O 1
ATOM 1823 N N . GLN A 1 242 ? -7.631 -8.626 7.559 1.00 93.00 242 GLN A N 1
ATOM 1824 C CA . GLN A 1 242 ? -7.625 -8.877 9.006 1.00 93.00 242 GLN A CA 1
ATOM 1825 C C . GLN A 1 242 ? -8.185 -7.687 9.797 1.00 93.00 242 GLN A C 1
ATOM 1827 O O . GLN A 1 242 ? -8.978 -7.884 10.720 1.00 93.00 242 GLN A O 1
ATOM 1832 N N . LEU A 1 243 ? -7.820 -6.458 9.419 1.00 94.69 243 LEU A N 1
ATOM 1833 C CA . LEU A 1 243 ? -8.371 -5.245 10.026 1.00 94.69 243 LEU A CA 1
ATOM 1834 C C . LEU A 1 243 ? -9.878 -5.110 9.782 1.00 94.69 243 LEU A C 1
ATOM 1836 O O . LEU A 1 243 ? -10.617 -4.806 10.716 1.00 94.69 243 LEU A O 1
ATOM 1840 N N . ALA A 1 244 ? -10.354 -5.389 8.567 1.00 94.94 244 ALA A N 1
ATOM 1841 C CA . ALA A 1 244 ? -11.783 -5.411 8.259 1.00 94.94 244 ALA A CA 1
ATOM 1842 C C . ALA A 1 244 ? -12.530 -6.441 9.126 1.00 94.94 244 ALA A C 1
ATOM 1844 O O . ALA A 1 244 ? -13.610 -6.154 9.646 1.00 94.94 244 ALA A O 1
ATOM 1845 N N . GLY A 1 245 ? -11.926 -7.612 9.361 1.00 95.06 245 GLY A N 1
ATOM 1846 C CA . GLY A 1 245 ? -12.443 -8.619 10.289 1.00 95.06 245 GLY A CA 1
ATOM 1847 C C . GLY A 1 245 ? -12.564 -8.101 11.727 1.00 95.06 245 GLY A C 1
ATOM 1848 O O . GLY A 1 245 ? -13.608 -8.277 12.357 1.00 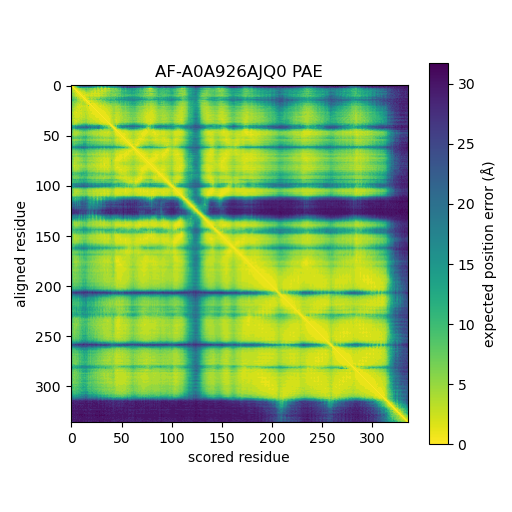95.06 245 GLY A O 1
ATOM 1849 N N . ALA A 1 246 ? -11.543 -7.395 12.225 1.00 94.75 246 ALA A N 1
ATOM 1850 C CA . ALA A 1 246 ? -11.574 -6.760 13.546 1.00 94.75 246 ALA A CA 1
ATOM 1851 C C . ALA A 1 246 ? -12.693 -5.708 13.656 1.00 94.75 246 ALA A C 1
ATOM 1853 O O . ALA A 1 246 ? -13.471 -5.730 14.611 1.00 94.75 246 ALA A O 1
ATOM 1854 N N . LEU A 1 247 ? -12.836 -4.831 12.655 1.00 96.25 247 LEU A N 1
ATOM 1855 C CA . LEU A 1 247 ? -13.900 -3.819 12.615 1.00 96.25 247 LEU A CA 1
ATOM 1856 C C . LEU A 1 247 ? -15.301 -4.444 12.502 1.00 96.25 247 LEU A C 1
ATOM 1858 O O . LEU A 1 247 ? -16.246 -3.977 13.136 1.00 96.25 247 LEU A O 1
ATOM 1862 N N . THR A 1 248 ? -15.439 -5.539 11.755 1.00 96.44 248 THR A N 1
ATOM 1863 C CA . THR A 1 248 ? -16.701 -6.289 11.643 1.00 96.44 248 THR A CA 1
ATOM 1864 C C . THR A 1 248 ? -17.106 -6.902 12.981 1.00 96.44 248 THR A C 1
ATOM 1866 O O . THR A 1 248 ? -18.279 -6.837 13.371 1.00 96.44 248 THR A O 1
ATOM 1869 N N . ALA A 1 249 ? -16.142 -7.473 13.707 1.00 95.38 249 ALA A N 1
ATOM 1870 C CA . ALA A 1 249 ? -16.363 -8.017 15.040 1.00 95.38 249 ALA A CA 1
ATOM 1871 C C . ALA A 1 249 ? -16.738 -6.910 16.039 1.00 95.38 249 ALA A C 1
ATOM 1873 O O . ALA A 1 249 ? -17.733 -7.061 16.747 1.00 95.38 249 ALA A O 1
ATOM 1874 N N . GLN A 1 250 ? -16.033 -5.774 16.017 1.00 95.00 250 GLN A N 1
ATOM 1875 C CA . GLN A 1 250 ? -16.365 -4.581 16.805 1.00 95.00 250 GLN A CA 1
ATOM 1876 C C . GLN A 1 250 ? -17.798 -4.113 16.569 1.00 95.00 250 GLN A C 1
ATOM 1878 O O . GLN A 1 250 ? -18.588 -4.019 17.507 1.00 95.00 250 GLN A O 1
ATOM 1883 N N . ARG A 1 251 ? -18.172 -3.902 15.303 1.00 95.38 251 ARG A N 1
ATOM 1884 C CA . ARG A 1 251 ? -19.532 -3.509 14.923 1.00 95.38 251 ARG A CA 1
ATOM 1885 C C . ARG A 1 251 ? -20.577 -4.485 15.464 1.00 95.38 251 ARG A C 1
ATOM 1887 O O . ARG A 1 251 ? -21.601 -4.070 16.001 1.00 95.38 251 ARG A O 1
ATOM 1894 N N . SER A 1 252 ? -20.331 -5.785 15.314 1.00 94.38 252 SER A N 1
ATOM 1895 C CA . SER A 1 252 ? -21.271 -6.824 15.746 1.00 94.38 252 SER A CA 1
ATOM 1896 C C . SER A 1 252 ? -21.436 -6.838 17.267 1.00 94.38 252 SER A C 1
ATOM 1898 O O . SER A 1 252 ? -22.556 -6.904 17.761 1.00 94.38 252 SER A O 1
ATOM 1900 N N . GLN A 1 253 ? -20.336 -6.712 18.011 1.00 93.50 253 GLN A N 1
ATOM 1901 C CA . GLN A 1 253 ? -20.345 -6.654 19.473 1.00 93.50 253 GLN A CA 1
ATOM 1902 C C . GLN A 1 253 ? -21.056 -5.396 19.982 1.00 93.50 253 GLN A C 1
ATOM 1904 O O . GLN A 1 253 ? -21.909 -5.497 20.861 1.00 93.50 253 GLN A O 1
ATOM 1909 N N . LEU A 1 254 ? -20.784 -4.231 19.387 1.00 92.62 254 LEU A N 1
ATOM 1910 C CA . LEU A 1 254 ? -21.447 -2.974 19.742 1.00 92.62 254 LEU A CA 1
ATOM 1911 C C . LEU A 1 254 ? -22.963 -3.022 19.522 1.00 92.62 254 LEU A C 1
ATOM 1913 O O . LEU A 1 254 ? -23.691 -2.472 20.343 1.00 92.62 254 LEU A O 1
ATOM 1917 N N . ARG A 1 255 ? -23.448 -3.694 18.467 1.00 91.38 255 ARG A N 1
ATOM 1918 C CA . ARG A 1 255 ? -24.893 -3.865 18.200 1.00 91.38 255 ARG A CA 1
ATOM 1919 C C . ARG A 1 255 ? -25.603 -4.782 19.199 1.00 91.38 255 ARG A C 1
ATOM 1921 O O . ARG A 1 255 ? -26.814 -4.669 19.354 1.00 91.38 255 ARG A O 1
ATOM 1928 N N . ILE A 1 256 ? -24.879 -5.709 19.829 1.00 87.69 256 ILE A N 1
ATOM 1929 C CA . ILE A 1 256 ? -25.436 -6.631 20.835 1.00 87.69 256 ILE A CA 1
ATOM 1930 C C . ILE A 1 256 ? -25.547 -5.946 22.200 1.00 87.69 256 ILE A C 1
ATOM 1932 O O . ILE A 1 256 ? -26.434 -6.274 22.990 1.00 87.69 256 ILE A O 1
ATOM 1936 N N . LEU A 1 257 ? -24.648 -5.004 22.492 1.00 84.81 257 LEU A N 1
ATOM 1937 C CA . LEU A 1 257 ? -24.720 -4.224 23.720 1.00 84.81 257 LEU A CA 1
ATOM 1938 C C . LEU A 1 257 ? -25.996 -3.369 23.720 1.00 84.81 257 LEU A C 1
ATOM 1940 O O . LEU A 1 257 ? -26.397 -2.876 22.664 1.00 84.81 257 LEU A O 1
ATOM 1944 N N . PRO A 1 258 ? -26.647 -3.187 24.883 1.00 76.19 258 PRO A N 1
ATOM 1945 C CA . PRO A 1 258 ? -27.846 -2.367 24.972 1.00 76.19 258 PRO A CA 1
ATOM 1946 C C . PRO A 1 258 ? -27.520 -0.967 24.454 1.00 76.19 258 PRO A C 1
ATOM 1948 O O . PRO A 1 258 ? -26.666 -0.290 25.022 1.00 76.19 258 PRO A O 1
ATOM 1951 N N . GLY A 1 259 ? -28.167 -0.591 23.346 1.00 67.88 259 GLY A N 1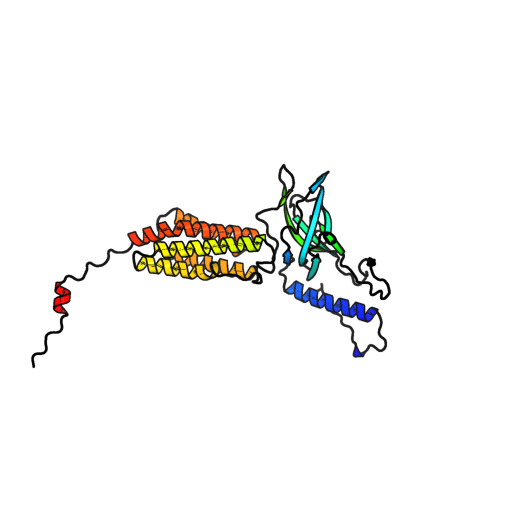
ATOM 1952 C CA . GLY A 1 259 ? -27.886 0.631 22.602 1.00 67.88 259 GLY A CA 1
ATOM 1953 C C . GLY A 1 259 ? -28.051 1.846 23.506 1.00 67.88 259 GLY A C 1
ATOM 1954 O O . GLY A 1 259 ? -29.184 2.188 23.857 1.00 67.88 259 GLY A O 1
ATOM 1955 N N . PRO A 1 260 ? -26.955 2.488 23.933 1.00 68.94 260 PRO A N 1
ATOM 1956 C CA . PRO A 1 260 ? -27.079 3.651 24.780 1.00 68.94 260 PRO A CA 1
ATOM 1957 C C . PRO A 1 260 ? -27.523 4.815 23.879 1.00 68.94 260 PRO A C 1
ATOM 1959 O O . PRO A 1 260 ? -27.041 4.940 22.753 1.00 68.94 260 PRO A O 1
ATOM 1962 N N . ASN A 1 261 ? -28.439 5.673 24.344 1.00 78.00 261 ASN A N 1
ATOM 1963 C CA . ASN A 1 261 ? -28.874 6.885 23.625 1.00 78.00 261 ASN A CA 1
ATOM 1964 C C . ASN A 1 261 ? -27.747 7.944 23.604 1.00 78.00 261 ASN A C 1
ATOM 1966 O O . ASN A 1 261 ? -27.900 9.057 24.105 1.00 78.00 261 ASN A O 1
ATOM 1970 N N . LEU A 1 262 ? -26.579 7.570 23.082 1.00 83.62 262 LEU A N 1
ATOM 1971 C CA . LEU A 1 262 ? -25.364 8.364 23.004 1.00 83.62 262 LEU A CA 1
ATOM 1972 C C . LEU A 1 262 ? -25.128 8.743 21.546 1.00 83.62 262 LEU A C 1
ATOM 1974 O O . LEU A 1 262 ? -24.992 7.878 20.684 1.00 83.62 262 LEU A O 1
ATOM 1978 N N . THR A 1 263 ? -24.991 10.037 21.275 1.00 87.75 263 THR A N 1
ATOM 1979 C CA . THR A 1 263 ? -24.629 10.539 19.939 1.00 87.75 263 THR A CA 1
ATOM 1980 C C . THR A 1 263 ? -23.305 9.943 19.454 1.00 87.75 263 THR A C 1
ATOM 1982 O O . THR A 1 263 ? -23.209 9.491 18.319 1.00 87.75 263 THR A O 1
ATOM 1985 N N . VAL A 1 264 ? -22.320 9.827 20.352 1.00 88.75 264 VAL A N 1
ATOM 1986 C CA . VAL A 1 264 ? -20.998 9.234 20.075 1.00 88.75 264 VAL A CA 1
ATOM 1987 C C . VAL A 1 264 ? -21.093 7.755 19.672 1.00 88.75 264 VAL A C 1
ATOM 1989 O O . VAL A 1 264 ? -20.263 7.280 18.901 1.00 88.75 264 VAL A O 1
ATOM 1992 N N . TYR A 1 265 ? -22.102 7.020 20.161 1.00 92.81 265 TYR A N 1
ATOM 1993 C CA . TYR A 1 265 ? -22.346 5.635 19.740 1.00 92.81 265 TYR A CA 1
ATOM 1994 C C . TYR A 1 265 ? -22.810 5.586 18.287 1.00 92.81 265 TYR A C 1
ATOM 1996 O O . TYR A 1 265 ? -22.248 4.825 17.502 1.00 92.81 265 TYR A O 1
ATOM 2004 N N . GLN A 1 266 ? -23.774 6.435 17.916 1.00 91.44 266 GLN A N 1
ATOM 2005 C CA . GLN A 1 266 ? -24.252 6.510 16.537 1.00 91.44 266 GLN A CA 1
ATOM 2006 C C . GLN A 1 266 ? -23.128 6.932 15.582 1.00 91.44 266 GLN A C 1
ATOM 2008 O O . GLN A 1 266 ? -22.912 6.263 14.580 1.00 91.44 266 GLN A O 1
ATOM 2013 N N . GLU A 1 267 ? -22.346 7.957 15.937 1.00 92.50 267 GLU A N 1
ATOM 2014 C CA . GLU A 1 267 ? -21.200 8.400 15.129 1.00 92.50 267 GLU A CA 1
ATOM 2015 C C . GLU A 1 267 ? -20.173 7.280 14.901 1.00 92.50 267 GLU A C 1
ATOM 2017 O O . GLU A 1 267 ? -19.668 7.110 13.794 1.00 92.50 267 GLU A O 1
ATOM 2022 N N . ALA A 1 268 ? -19.852 6.500 15.938 1.00 93.94 268 ALA A N 1
ATOM 2023 C CA . ALA A 1 268 ? -18.919 5.384 15.810 1.00 93.94 268 ALA A CA 1
ATOM 2024 C C . ALA A 1 268 ? -19.489 4.244 14.950 1.00 93.94 268 ALA A C 1
ATOM 2026 O O . ALA A 1 268 ? -18.749 3.639 14.175 1.00 93.94 268 ALA A O 1
ATOM 2027 N N . MET A 1 269 ? -20.788 3.959 15.070 1.00 94.88 269 MET A N 1
ATOM 2028 C CA . MET A 1 269 ? -21.473 2.959 14.250 1.00 94.88 269 MET A CA 1
ATOM 2029 C C . MET A 1 269 ? -21.535 3.370 12.776 1.00 94.88 269 MET A C 1
ATOM 2031 O O . MET A 1 269 ? -21.224 2.548 11.916 1.00 94.88 269 MET A O 1
ATOM 2035 N N . ASP A 1 270 ? -21.854 4.634 12.492 1.00 94.75 270 ASP A N 1
ATOM 2036 C CA . ASP A 1 270 ? -21.898 5.179 11.133 1.00 94.75 270 ASP A CA 1
ATOM 2037 C C . ASP A 1 270 ? -20.511 5.128 10.470 1.00 94.75 270 ASP A C 1
ATOM 2039 O O . ASP A 1 270 ? -20.385 4.721 9.315 1.00 94.75 270 ASP A O 1
ATOM 2043 N N . GLU A 1 271 ? -19.450 5.473 11.208 1.00 95.25 271 GLU A N 1
ATOM 2044 C CA . GLU A 1 271 ? -18.067 5.398 10.713 1.00 95.25 271 GLU A CA 1
ATOM 2045 C C . GLU A 1 271 ? -17.618 3.948 10.471 1.00 95.25 271 GLU A C 1
ATOM 2047 O O . GLU A 1 271 ? -16.983 3.666 9.452 1.00 95.25 271 GLU A O 1
ATOM 2052 N N . LEU A 1 272 ? -17.993 3.006 11.347 1.00 96.12 272 LEU A N 1
ATOM 2053 C CA . LEU A 1 272 ? -17.743 1.576 11.132 1.00 96.12 272 LEU A CA 1
ATOM 2054 C C . LEU A 1 272 ? -18.461 1.056 9.882 1.00 96.12 272 LEU A C 1
ATOM 2056 O O . LEU A 1 272 ? -17.851 0.351 9.078 1.00 96.12 272 LEU A O 1
ATOM 2060 N N . ASP A 1 273 ? -19.739 1.392 9.703 1.00 95.94 273 ASP A N 1
ATOM 2061 C CA . ASP A 1 273 ? -20.520 0.959 8.543 1.00 95.94 273 ASP A CA 1
ATOM 2062 C C . ASP A 1 273 ? -19.983 1.578 7.240 1.00 95.94 273 ASP A C 1
ATOM 2064 O O . ASP A 1 273 ? -19.844 0.870 6.237 1.00 95.94 273 ASP A O 1
ATOM 2068 N N . ALA A 1 274 ? -19.587 2.854 7.257 1.00 94.75 274 ALA A N 1
ATOM 2069 C CA . ALA A 1 274 ? -18.956 3.514 6.116 1.00 94.75 274 ALA A CA 1
ATOM 2070 C C . ALA A 1 274 ? -17.599 2.885 5.755 1.00 94.75 274 ALA A C 1
ATOM 2072 O O . ALA A 1 274 ? -17.326 2.634 4.577 1.00 94.75 274 ALA A O 1
ATOM 2073 N N . ALA A 1 275 ? -16.756 2.593 6.750 1.00 95.56 275 ALA A N 1
ATOM 2074 C CA . ALA A 1 275 ? -15.458 1.966 6.523 1.00 95.56 275 ALA A CA 1
ATOM 2075 C C . ALA A 1 275 ? -15.591 0.537 5.987 1.00 95.56 275 ALA A C 1
ATOM 2077 O O . ALA A 1 275 ? -14.901 0.187 5.033 1.00 95.56 275 ALA A O 1
ATOM 2078 N N . LEU A 1 276 ? -16.490 -0.276 6.549 1.00 96.19 276 LEU A N 1
ATOM 2079 C CA . LEU A 1 276 ? -16.727 -1.640 6.070 1.00 96.19 276 LEU A CA 1
ATOM 2080 C C . LEU A 1 276 ? -17.298 -1.645 4.648 1.00 96.19 276 LEU A C 1
ATOM 2082 O O . LEU A 1 276 ? -16.793 -2.373 3.804 1.00 96.19 276 LEU A O 1
ATOM 2086 N N . THR A 1 277 ? -18.248 -0.754 4.344 1.00 95.88 277 THR A N 1
ATOM 2087 C CA . THR A 1 277 ? -18.782 -0.597 2.978 1.00 95.88 277 THR A CA 1
ATOM 2088 C C . THR A 1 277 ? -17.679 -0.251 1.975 1.00 95.88 277 THR A C 1
ATOM 2090 O O . THR A 1 277 ? -17.667 -0.759 0.856 1.00 95.88 277 THR A O 1
ATOM 2093 N N . TYR A 1 278 ? -16.728 0.600 2.370 1.00 94.12 278 TYR A N 1
ATOM 2094 C CA . TYR A 1 278 ? -15.575 0.927 1.535 1.00 94.12 278 TYR A CA 1
ATOM 2095 C C . TYR A 1 278 ? -14.632 -0.275 1.344 1.00 94.12 278 TYR A C 1
ATOM 2097 O O . TYR A 1 278 ? -14.174 -0.521 0.229 1.00 94.12 278 TYR A O 1
ATOM 2105 N N . LEU A 1 279 ? -14.360 -1.035 2.410 1.00 93.06 279 LEU A N 1
ATOM 2106 C CA . LEU A 1 279 ? -13.456 -2.194 2.386 1.00 93.06 279 LEU A CA 1
ATOM 2107 C C . LEU A 1 279 ? -14.046 -3.427 1.679 1.00 93.06 279 LEU A C 1
ATOM 2109 O O . LEU A 1 279 ? -13.278 -4.262 1.203 1.00 93.06 279 LEU A O 1
ATOM 2113 N N . ASP A 1 280 ? -15.372 -3.516 1.562 1.00 91.50 280 ASP A N 1
ATOM 2114 C CA . ASP A 1 280 ? -16.070 -4.548 0.783 1.00 91.50 280 ASP A CA 1
ATOM 2115 C C . ASP A 1 280 ? -16.036 -4.274 -0.738 1.00 91.50 280 ASP A C 1
ATOM 2117 O O . ASP A 1 280 ? -16.314 -5.166 -1.542 1.00 91.50 280 ASP A O 1
ATOM 2121 N N . GLY A 1 281 ? -15.704 -3.043 -1.150 1.00 88.12 281 GLY A N 1
ATOM 2122 C CA . GLY A 1 281 ? -15.640 -2.619 -2.551 1.00 88.12 281 GLY A CA 1
ATOM 2123 C C . GLY A 1 281 ? -14.238 -2.658 -3.174 1.00 88.12 281 GLY A C 1
ATOM 2124 O O . GLY A 1 281 ? -13.312 -3.303 -2.684 1.00 88.12 281 GLY A O 1
ATOM 2125 N N . TYR A 1 282 ? -14.064 -1.921 -4.277 1.00 81.19 282 TYR A N 1
ATOM 2126 C CA . TYR A 1 282 ? -12.741 -1.635 -4.839 1.00 81.19 282 TYR A CA 1
ATOM 2127 C C . TYR A 1 282 ? -12.095 -0.488 -4.060 1.00 81.19 282 TYR A C 1
ATOM 2129 O O . TYR A 1 282 ? -12.457 0.675 -4.240 1.00 81.19 282 TYR A O 1
ATOM 2137 N N . TRP A 1 283 ? -11.139 -0.821 -3.196 1.00 86.56 283 TRP A N 1
ATOM 2138 C CA . TRP A 1 283 ? -10.445 0.143 -2.349 1.00 86.56 283 TRP A CA 1
ATOM 2139 C C . TRP A 1 283 ? -8.968 0.296 -2.717 1.00 86.56 283 TRP A C 1
ATOM 2141 O O . TRP A 1 283 ? -8.321 -0.631 -3.199 1.00 86.56 283 TRP A O 1
ATOM 2151 N N . THR A 1 284 ? -8.432 1.483 -2.433 1.00 87.38 284 THR A N 1
ATOM 2152 C CA . THR A 1 284 ? -6.997 1.800 -2.449 1.00 87.38 284 THR A CA 1
ATOM 2153 C C . THR A 1 284 ? -6.415 1.783 -1.035 1.00 87.38 284 THR A C 1
ATOM 2155 O O . THR A 1 284 ? -7.104 2.118 -0.062 1.0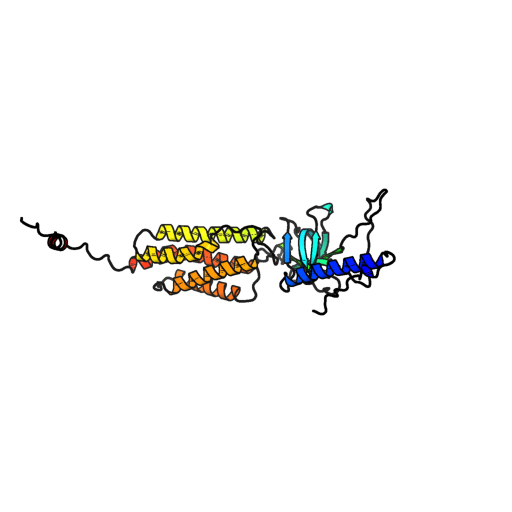0 87.38 284 THR A O 1
ATOM 2158 N N . LEU A 1 285 ? -5.134 1.414 -0.912 1.00 89.69 285 LEU A N 1
ATOM 2159 C CA . LEU A 1 285 ? -4.439 1.273 0.378 1.00 89.69 285 LEU A CA 1
ATOM 2160 C C . LEU A 1 285 ? -4.455 2.561 1.217 1.00 89.69 285 LEU A C 1
ATOM 2162 O O . LEU A 1 285 ? -4.740 2.517 2.414 1.00 89.69 285 LEU A O 1
ATOM 2166 N N . GLY A 1 286 ? -4.178 3.710 0.591 1.00 88.00 286 GLY A N 1
ATOM 2167 C CA . GLY A 1 286 ? -4.124 5.005 1.280 1.00 88.00 286 GLY A CA 1
ATOM 2168 C C . GLY A 1 286 ? -5.451 5.356 1.945 1.00 88.00 286 GLY A C 1
ATOM 2169 O O . GLY A 1 286 ? -5.520 5.593 3.153 1.00 88.00 286 GLY A O 1
ATOM 2170 N N . ARG A 1 287 ? -6.547 5.269 1.190 1.00 90.12 287 ARG A N 1
ATOM 2171 C CA . ARG A 1 287 ? -7.876 5.567 1.720 1.00 90.12 287 ARG A CA 1
ATOM 2172 C C . ARG A 1 287 ? -8.366 4.509 2.714 1.00 90.12 287 ARG A C 1
ATOM 2174 O O . ARG A 1 287 ? -9.026 4.884 3.683 1.00 90.12 287 ARG A O 1
ATOM 2181 N N . ALA A 1 288 ? -8.003 3.235 2.534 1.00 92.81 288 ALA A N 1
ATOM 2182 C CA . ALA A 1 288 ? -8.296 2.171 3.497 1.00 92.81 288 ALA A CA 1
ATOM 2183 C C . ALA A 1 288 ? -7.690 2.476 4.878 1.00 92.81 288 ALA A C 1
ATOM 2185 O O . ALA A 1 288 ? -8.387 2.394 5.888 1.00 92.81 288 ALA A O 1
ATOM 2186 N N . LEU A 1 289 ? -6.430 2.925 4.935 1.00 93.38 289 LEU A N 1
ATOM 2187 C CA . LEU A 1 289 ? -5.815 3.359 6.195 1.00 93.38 289 LEU A CA 1
ATOM 2188 C C . LEU A 1 289 ? -6.567 4.520 6.834 1.00 93.38 289 LEU A C 1
ATOM 2190 O O . LEU A 1 289 ? -6.798 4.496 8.039 1.00 93.38 289 LEU A O 1
ATOM 2194 N N . VAL A 1 290 ? -6.955 5.528 6.047 1.00 92.62 290 VAL A N 1
ATOM 2195 C CA . VAL A 1 290 ? -7.656 6.710 6.567 1.00 92.62 290 VAL A CA 1
ATOM 2196 C C . VAL A 1 290 ? -8.980 6.321 7.224 1.00 92.62 290 VAL A C 1
ATOM 2198 O O . VAL A 1 290 ? -9.240 6.749 8.350 1.00 92.62 290 VAL A O 1
ATOM 2201 N N . VAL A 1 291 ? -9.807 5.504 6.563 1.00 94.44 291 VAL A N 1
ATOM 2202 C CA . VAL A 1 291 ? -11.115 5.108 7.118 1.00 94.44 291 VAL A CA 1
ATOM 2203 C C . VAL A 1 291 ? -10.967 4.194 8.336 1.00 94.44 291 VAL A C 1
ATOM 2205 O O . VAL A 1 291 ? -11.670 4.377 9.329 1.00 94.44 291 VAL A O 1
ATOM 2208 N N . ILE A 1 292 ? -9.993 3.279 8.326 1.00 95.50 292 ILE A N 1
ATOM 2209 C CA . ILE A 1 292 ? -9.713 2.402 9.471 1.00 95.50 292 ILE A CA 1
ATOM 2210 C C . ILE A 1 292 ? -9.199 3.212 10.666 1.00 95.50 292 ILE A C 1
ATOM 2212 O O . ILE A 1 292 ? -9.637 3.001 11.797 1.00 95.50 292 ILE A O 1
ATOM 2216 N N . ARG A 1 293 ? -8.299 4.174 10.429 1.00 95.38 293 ARG A N 1
ATOM 2217 C CA . ARG A 1 293 ? -7.768 5.054 11.477 1.00 95.38 293 ARG A CA 1
ATOM 2218 C C . ARG A 1 293 ? -8.890 5.828 12.162 1.00 95.38 293 ARG A C 1
ATOM 2220 O O . ARG A 1 293 ? -8.959 5.828 13.389 1.00 95.38 293 ARG A O 1
ATOM 2227 N N . ARG A 1 294 ? -9.797 6.416 11.373 1.00 95.12 294 ARG A N 1
ATOM 2228 C CA . ARG A 1 294 ? -10.981 7.123 11.884 1.00 95.12 294 ARG A CA 1
ATOM 2229 C C . ARG A 1 294 ? -11.868 6.211 12.728 1.00 95.12 294 ARG A C 1
ATOM 2231 O O . ARG A 1 294 ? -12.284 6.626 13.804 1.00 95.12 294 ARG A O 1
ATOM 2238 N N . CYS A 1 295 ? -12.087 4.961 12.312 1.00 96.06 295 CYS A N 1
ATOM 2239 C CA . CYS A 1 295 ? -12.836 3.994 13.121 1.00 96.06 295 CYS A CA 1
ATOM 2240 C C . CYS A 1 295 ? -12.198 3.792 14.498 1.00 96.06 295 CYS A C 1
ATOM 2242 O O . CYS A 1 295 ? -12.885 3.897 15.510 1.00 96.06 295 CYS A O 1
ATOM 2244 N N . PHE A 1 296 ? -10.884 3.555 14.569 1.00 96.12 296 PHE A N 1
ATOM 2245 C CA . PHE A 1 296 ? -10.217 3.379 15.862 1.00 96.12 296 PHE A CA 1
ATOM 2246 C C . PHE A 1 296 ? -10.224 4.653 16.714 1.00 96.12 296 PHE A C 1
ATOM 2248 O O . PHE A 1 296 ? -10.451 4.567 17.920 1.00 96.12 296 PHE A O 1
ATOM 2255 N N . GLU A 1 297 ? -10.032 5.831 16.113 1.00 96.25 297 GLU A N 1
ATOM 2256 C CA . GLU A 1 297 ? -10.177 7.119 16.806 1.00 96.25 297 GLU A CA 1
ATOM 2257 C C . GLU A 1 297 ? -11.577 7.247 17.437 1.00 96.25 297 GLU A C 1
ATOM 2259 O O . GLU A 1 297 ? -11.695 7.579 18.619 1.00 96.25 297 GLU A O 1
ATOM 2264 N N . ARG A 1 298 ? -12.633 6.894 16.692 1.00 95.38 298 ARG A N 1
ATOM 2265 C CA . ARG A 1 298 ? -14.021 6.917 17.177 1.00 95.38 298 ARG A CA 1
ATOM 2266 C C . ARG A 1 298 ? -14.292 5.885 18.264 1.00 95.38 298 ARG A C 1
ATOM 2268 O O . ARG A 1 298 ? -14.903 6.225 19.277 1.00 95.38 298 ARG A O 1
ATOM 2275 N N . LEU A 1 299 ? -13.778 4.666 18.124 1.00 95.06 299 LEU A N 1
ATOM 2276 C CA . LEU A 1 299 ? -13.887 3.623 19.149 1.00 95.06 299 LEU A CA 1
ATOM 2277 C C . LEU A 1 299 ? -13.252 4.061 20.477 1.00 95.06 299 LEU A C 1
ATOM 2279 O O . LEU A 1 299 ? -13.873 3.916 21.529 1.00 95.06 299 LEU A O 1
ATOM 2283 N N . ILE A 1 300 ? -12.067 4.683 20.438 1.00 95.81 300 ILE A N 1
ATOM 2284 C CA . ILE A 1 300 ? -11.407 5.231 21.637 1.00 95.81 300 ILE A CA 1
ATOM 2285 C C . ILE A 1 300 ? -12.299 6.271 22.327 1.00 95.81 300 ILE A C 1
ATOM 2287 O O . ILE A 1 300 ? -12.385 6.280 23.554 1.00 95.81 300 ILE A O 1
ATOM 2291 N N . THR A 1 301 ? -12.969 7.139 21.560 1.00 94.81 301 THR A N 1
ATOM 2292 C CA . THR A 1 301 ? -13.890 8.137 22.130 1.00 94.81 301 THR A CA 1
ATOM 2293 C C . THR A 1 301 ? -15.185 7.528 22.669 1.00 94.81 301 THR A C 1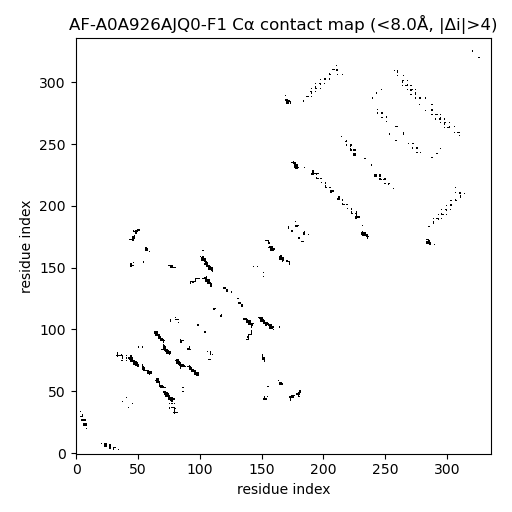
ATOM 2295 O O . THR A 1 301 ? -15.740 8.046 23.636 1.00 94.81 301 THR A O 1
ATOM 2298 N N . LEU A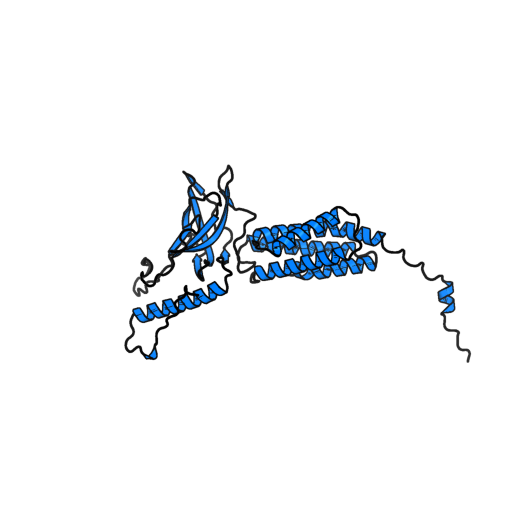 1 302 ? -15.650 6.422 22.081 1.00 94.50 302 LEU A N 1
ATOM 2299 C CA . LEU A 1 302 ? -16.888 5.746 22.460 1.00 94.50 302 LEU A CA 1
ATOM 2300 C C . LEU A 1 302 ? -16.757 4.943 23.757 1.00 94.50 302 LEU A C 1
ATOM 2302 O O . LEU A 1 302 ? -17.689 4.925 24.560 1.00 94.50 302 LEU A O 1
ATOM 2306 N N . TYR A 1 303 ? -15.643 4.240 23.965 1.00 93.94 303 TYR A N 1
ATOM 2307 C CA . TYR A 1 303 ? -15.568 3.259 25.049 1.00 93.94 303 TYR A CA 1
ATOM 2308 C C . TYR A 1 303 ? -15.805 3.833 26.451 1.00 93.94 303 TYR A C 1
ATOM 2310 O O . TYR A 1 303 ? -16.596 3.229 27.176 1.00 93.94 303 TYR A O 1
ATOM 2318 N N . PRO A 1 304 ? -15.228 4.984 26.856 1.00 92.69 304 PRO A N 1
ATOM 2319 C CA . PRO A 1 304 ? -15.487 5.526 28.187 1.00 92.69 304 PRO A CA 1
ATOM 2320 C C . PRO A 1 304 ? -16.975 5.806 28.480 1.00 92.69 304 PRO A C 1
ATOM 2322 O O . PRO A 1 304 ? -17.480 5.259 29.465 1.00 92.69 304 PRO A O 1
ATOM 2325 N N . PRO A 1 305 ? -17.719 6.582 27.659 1.00 91.94 305 PRO A N 1
ATOM 2326 C CA . PRO A 1 305 ? -19.137 6.827 27.923 1.00 91.94 305 PRO A CA 1
ATOM 2327 C C . PRO A 1 305 ? -20.002 5.569 27.755 1.00 91.94 305 PRO A C 1
ATOM 2329 O O . PRO A 1 305 ? -20.982 5.411 28.483 1.00 91.94 305 PRO A O 1
ATOM 2332 N N . LEU A 1 306 ? -19.633 4.643 26.860 1.00 90.62 306 LEU A N 1
ATOM 2333 C CA . LEU A 1 306 ? -20.321 3.357 26.722 1.00 90.62 306 LEU A CA 1
ATOM 2334 C C . LEU A 1 306 ? -20.214 2.530 28.010 1.00 90.62 306 LEU A C 1
ATOM 2336 O O . LEU A 1 306 ? -21.233 2.092 28.541 1.00 90.62 306 LEU A O 1
ATOM 2340 N N . MET A 1 307 ? -19.002 2.356 28.549 1.00 90.88 307 MET A N 1
ATOM 2341 C CA . MET A 1 307 ? -18.795 1.601 29.790 1.00 90.88 307 MET A CA 1
ATOM 2342 C C . MET A 1 307 ? -19.497 2.264 30.981 1.00 90.88 307 MET A C 1
ATOM 2344 O O . MET A 1 307 ? -20.077 1.572 31.817 1.00 90.88 307 MET A O 1
ATOM 2348 N N . GLN A 1 308 ? -19.521 3.600 31.038 1.00 88.12 308 GLN A N 1
ATOM 2349 C CA . GLN A 1 308 ? -20.265 4.334 32.062 1.00 88.12 308 GLN A CA 1
ATOM 2350 C C . GLN A 1 308 ? -21.777 4.085 31.969 1.00 88.12 308 GLN A C 1
ATOM 2352 O O . GLN A 1 308 ? -22.416 3.833 32.991 1.00 88.12 308 GLN A O 1
ATOM 2357 N N . SER A 1 309 ? -22.343 4.121 30.759 1.00 87.25 309 SER A N 1
ATOM 2358 C CA . SER A 1 309 ? -23.767 3.857 30.530 1.00 87.25 309 SER A CA 1
ATOM 2359 C C . SER A 1 309 ? -24.146 2.420 30.899 1.00 87.25 309 SER A C 1
ATOM 2361 O O . SER A 1 309 ? -25.143 2.210 31.588 1.00 87.25 309 SER A O 1
ATOM 2363 N N . LEU A 1 310 ? -23.312 1.440 30.538 1.00 87.06 310 LEU A N 1
ATOM 2364 C CA . LEU A 1 310 ? -23.507 0.040 30.926 1.00 87.06 310 LEU A CA 1
ATOM 2365 C C . LEU A 1 310 ? -23.456 -0.148 32.444 1.00 87.06 310 LEU A C 1
ATOM 2367 O O . LEU A 1 310 ? -24.256 -0.898 32.996 1.00 87.06 310 LEU A O 1
ATOM 2371 N N . ASN A 1 311 ? -22.556 0.559 33.129 1.00 84.62 311 ASN A N 1
ATOM 2372 C CA . ASN A 1 311 ? -22.462 0.494 34.583 1.00 84.62 311 ASN A CA 1
ATOM 2373 C C . ASN A 1 311 ? -23.699 1.084 35.279 1.00 84.62 311 ASN A C 1
ATOM 2375 O O . ASN A 1 311 ? -24.111 0.585 36.318 1.00 84.62 311 ASN A O 1
ATOM 2379 N N . GLN A 1 312 ? -24.300 2.133 34.710 1.00 82.31 312 GLN A N 1
ATOM 2380 C CA . GLN A 1 312 ? -25.541 2.734 35.217 1.00 82.31 312 GLN A CA 1
ATOM 2381 C C . GLN A 1 312 ? -26.773 1.867 34.936 1.00 82.31 312 GLN A C 1
ATOM 2383 O O . GLN A 1 312 ? -27.722 1.881 35.715 1.00 82.31 312 GLN A O 1
ATOM 2388 N N . ALA A 1 313 ? -26.759 1.120 33.830 1.00 77.00 313 ALA A N 1
ATOM 2389 C CA . ALA A 1 313 ? -27.820 0.188 33.459 1.00 77.00 313 ALA A CA 1
ATOM 2390 C C . ALA A 1 313 ? -27.708 -1.173 34.172 1.00 77.00 313 ALA A C 1
ATOM 2392 O O . ALA A 1 313 ? -28.644 -1.972 34.113 1.00 77.00 313 ALA A O 1
ATOM 2393 N N . ALA A 1 314 ? -26.576 -1.459 34.826 1.00 68.62 314 ALA A N 1
ATOM 2394 C CA . ALA A 1 314 ? -26.384 -2.703 35.552 1.00 68.62 314 ALA A CA 1
ATOM 2395 C C . ALA A 1 314 ? -27.377 -2.787 36.729 1.00 68.62 314 ALA A C 1
ATOM 2397 O O . ALA A 1 314 ? -27.506 -1.825 37.492 1.00 68.62 314 ALA A O 1
ATOM 2398 N N . PRO A 1 315 ? -28.084 -3.921 36.905 1.00 62.34 315 PRO A N 1
ATOM 2399 C CA . PRO A 1 315 ? -28.977 -4.094 38.042 1.00 62.34 315 PRO A CA 1
ATOM 2400 C C . PRO A 1 315 ? -28.187 -3.933 39.344 1.00 62.34 315 PRO A C 1
ATOM 2402 O O . PRO A 1 315 ? -27.062 -4.430 39.456 1.00 62.34 315 PRO A O 1
ATOM 2405 N N . ALA A 1 316 ? -28.774 -3.231 40.321 1.00 59.50 316 ALA A N 1
ATOM 2406 C CA . ALA A 1 316 ? -28.178 -3.076 41.643 1.00 59.50 316 ALA A CA 1
ATOM 2407 C C . ALA A 1 316 ? -27.787 -4.457 42.183 1.00 59.50 316 ALA A C 1
ATOM 2409 O O . ALA A 1 316 ? -28.576 -5.402 42.088 1.00 59.50 316 ALA A O 1
ATOM 2410 N N . ALA A 1 317 ? -26.565 -4.576 42.714 1.00 57.12 317 ALA A N 1
ATOM 2411 C CA . ALA A 1 317 ? -26.112 -5.819 43.320 1.00 57.12 317 ALA A CA 1
ATOM 2412 C C . ALA A 1 317 ? -27.180 -6.302 44.317 1.00 57.12 317 ALA A C 1
ATOM 2414 O O . ALA A 1 317 ? -27.692 -5.473 45.081 1.00 57.12 317 ALA A O 1
ATOM 2415 N N . PRO A 1 318 ? -27.552 -7.598 44.305 1.00 54.00 318 PRO A N 1
ATOM 2416 C CA . PRO A 1 318 ? -28.479 -8.109 45.300 1.00 54.00 318 PRO A CA 1
ATOM 2417 C C . PRO A 1 318 ? -27.930 -7.746 46.684 1.00 54.00 318 PRO A C 1
ATOM 2419 O O . PRO A 1 318 ? -26.711 -7.840 46.889 1.00 54.00 318 PRO A O 1
ATOM 2422 N N . PRO A 1 319 ? -28.784 -7.273 47.611 1.00 57.97 319 PRO A N 1
ATOM 2423 C CA . PRO A 1 319 ? -28.331 -6.953 48.953 1.00 57.97 319 PRO A CA 1
ATOM 2424 C C . PRO A 1 319 ? -27.594 -8.174 49.515 1.00 57.97 319 PRO A C 1
ATOM 2426 O O . PRO A 1 319 ? -27.992 -9.307 49.215 1.00 57.97 319 PRO A O 1
ATOM 2429 N N . PRO A 1 320 ? -26.505 -7.972 50.281 1.00 60.94 320 PRO A N 1
ATOM 2430 C CA . PRO A 1 320 ? -25.806 -9.089 50.897 1.00 60.94 320 PRO A CA 1
ATOM 2431 C C . PRO A 1 320 ? -26.833 -9.962 51.628 1.00 60.94 320 PRO A C 1
ATOM 2433 O O . PRO A 1 320 ? -27.742 -9.397 52.252 1.00 60.94 320 PRO A O 1
ATOM 2436 N N . PRO A 1 321 ? -26.732 -11.304 51.528 1.00 62.59 321 PRO A N 1
ATOM 2437 C CA . PRO A 1 321 ? -27.670 -12.196 52.190 1.00 62.59 321 PRO A CA 1
ATOM 2438 C C . PRO A 1 321 ? -27.750 -11.772 53.648 1.00 62.59 321 PRO A C 1
ATOM 2440 O O . PRO A 1 321 ? -26.727 -11.557 54.311 1.00 62.59 321 PRO A O 1
ATOM 2443 N N . ALA A 1 322 ? -28.972 -11.542 54.111 1.00 63.59 322 ALA A N 1
ATOM 2444 C CA . ALA A 1 322 ? -29.184 -11.063 55.455 1.00 63.59 322 ALA A CA 1
ATOM 2445 C C . ALA A 1 322 ? -28.540 -12.065 56.425 1.00 63.59 322 ALA A C 1
ATOM 2447 O O . ALA A 1 322 ? -28.627 -13.274 56.227 1.00 63.59 322 ALA A O 1
ATOM 2448 N N . GLN A 1 323 ? -27.856 -11.569 57.460 1.00 56.34 323 GLN A N 1
ATOM 2449 C CA . GLN A 1 323 ? -27.006 -12.387 58.342 1.00 56.34 323 GLN A CA 1
ATOM 2450 C C . GLN A 1 323 ? -27.730 -13.596 58.975 1.00 56.34 323 GLN A C 1
ATOM 2452 O O . GLN A 1 323 ? -27.075 -14.539 59.413 1.00 56.34 323 GLN A O 1
ATOM 2457 N N . TRP A 1 324 ? -29.067 -13.609 58.978 1.00 56.38 324 TRP A N 1
ATOM 2458 C CA . TRP A 1 324 ? -29.887 -14.739 59.414 1.00 56.38 324 TRP A CA 1
ATOM 2459 C C . TRP A 1 324 ? -29.895 -15.934 58.436 1.00 56.38 324 TRP A C 1
ATOM 2461 O O . TRP A 1 324 ? -29.959 -17.070 58.897 1.00 56.38 324 TRP A O 1
ATOM 2471 N N . GLU A 1 325 ? -29.714 -15.735 57.125 1.00 52.72 325 GLU A N 1
ATOM 2472 C CA . GLU A 1 325 ? -29.618 -16.835 56.140 1.00 52.72 325 GLU A CA 1
ATOM 2473 C C . GLU A 1 325 ? -28.276 -17.587 56.219 1.00 52.72 325 GLU A C 1
ATOM 2475 O O . GLU A 1 325 ? -28.176 -18.757 55.843 1.00 52.72 325 GLU A O 1
ATOM 2480 N N . ILE A 1 326 ? -27.232 -16.942 56.750 1.00 55.19 326 ILE A N 1
ATOM 2481 C CA . ILE A 1 326 ? -25.930 -17.577 57.010 1.00 55.19 326 ILE A CA 1
ATOM 2482 C C . ILE A 1 326 ? -26.018 -18.478 58.255 1.00 55.19 326 ILE A C 1
ATOM 2484 O O . ILE A 1 326 ? -25.380 -19.530 58.302 1.00 55.19 326 ILE A O 1
ATOM 2488 N N . ALA A 1 327 ? -26.855 -18.118 59.235 1.00 53.53 327 ALA A N 1
ATOM 2489 C CA . ALA A 1 327 ? -27.061 -18.905 60.450 1.00 53.53 327 ALA A CA 1
ATOM 2490 C C . ALA A 1 327 ? -27.856 -20.203 60.200 1.00 53.53 327 ALA A C 1
ATOM 2492 O O . ALA A 1 327 ? -27.590 -21.210 60.853 1.00 53.53 327 ALA A O 1
ATOM 2493 N N . GLU A 1 328 ? -28.773 -20.228 59.226 1.00 53.34 328 GLU A N 1
ATOM 2494 C CA . GLU A 1 328 ? -29.558 -21.433 58.894 1.00 53.34 328 GLU A CA 1
ATOM 2495 C C . GLU A 1 328 ? -28.793 -22.477 58.063 1.00 53.34 328 GLU A C 1
ATOM 2497 O O . GLU A 1 328 ? -29.199 -23.638 58.006 1.00 53.34 328 GLU A O 1
ATOM 2502 N N . ARG A 1 329 ? -27.659 -22.103 57.454 1.00 52.56 329 ARG A N 1
ATOM 2503 C CA . ARG A 1 329 ? -26.785 -23.024 56.701 1.00 52.56 329 ARG A CA 1
ATOM 2504 C C . ARG A 1 329 ? -25.614 -23.583 57.510 1.00 52.56 329 ARG A C 1
ATOM 2506 O O . ARG A 1 329 ? -24.838 -24.373 56.971 1.00 52.56 329 ARG A O 1
ATOM 2513 N N . ALA A 1 330 ? -25.478 -23.215 58.783 1.00 52.88 330 ALA A N 1
ATOM 2514 C CA . ALA A 1 330 ? -24.492 -23.841 59.652 1.00 52.88 330 ALA A CA 1
ATOM 2515 C C . ALA A 1 330 ? -24.886 -25.317 59.895 1.00 52.88 330 ALA A C 1
ATOM 2517 O O . ALA A 1 330 ? -26.005 -25.581 60.348 1.00 52.88 330 ALA A O 1
ATOM 2518 N N . PRO A 1 331 ? -24.013 -26.299 59.595 1.00 57.09 331 PRO A N 1
ATOM 2519 C CA . PRO A 1 331 ? -24.308 -27.701 59.859 1.00 57.09 331 PRO A CA 1
ATOM 2520 C C . PRO A 1 331 ? -24.555 -27.889 61.358 1.00 57.09 331 PRO A C 1
ATOM 2522 O O . PRO A 1 331 ? -23.720 -27.522 62.187 1.00 57.09 331 PRO A O 1
ATOM 2525 N N . ARG A 1 332 ? -25.722 -28.445 61.709 1.00 63.25 332 ARG A N 1
ATOM 2526 C CA . ARG A 1 332 ? -26.042 -28.777 63.101 1.00 63.25 332 ARG A CA 1
ATOM 2527 C C . ARG A 1 332 ? -24.971 -29.739 63.633 1.00 63.25 332 ARG A C 1
ATOM 2529 O O . ARG A 1 332 ? -24.670 -30.718 62.946 1.00 63.25 332 ARG A O 1
ATOM 2536 N N . PRO A 1 333 ? -24.399 -29.486 64.821 1.00 55.12 333 PRO A N 1
ATOM 2537 C CA . PRO A 1 333 ? -23.406 -30.378 65.395 1.00 55.12 333 PRO A CA 1
ATOM 2538 C C . PRO A 1 333 ? -24.041 -31.751 65.623 1.00 55.12 333 PRO A C 1
ATOM 2540 O O . PRO A 1 333 ? -25.090 -31.868 66.258 1.00 55.12 333 PRO A O 1
ATOM 2543 N N . VAL A 1 334 ? -23.411 -32.783 65.065 1.00 58.31 334 VAL A N 1
ATOM 2544 C CA . VAL A 1 334 ? -23.767 -34.180 65.309 1.00 58.31 334 VAL A CA 1
ATOM 2545 C C . VAL A 1 334 ? -23.371 -34.487 66.749 1.00 58.31 334 VAL A C 1
ATOM 2547 O O . VAL A 1 334 ? -22.187 -34.568 67.067 1.00 58.31 334 VAL A O 1
ATOM 2550 N N . THR A 1 335 ? -24.357 -34.597 67.633 1.00 58.31 335 THR A N 1
ATOM 2551 C CA . THR A 1 335 ? -24.154 -35.083 68.999 1.00 58.31 335 THR A CA 1
ATOM 2552 C C . THR A 1 335 ? -23.967 -36.597 68.955 1.00 58.31 335 THR A C 1
ATOM 2554 O O . THR A 1 335 ? -24.902 -37.314 68.591 1.00 58.31 335 THR A O 1
ATOM 2557 N N . SER A 1 336 ? -22.760 -37.054 69.288 1.00 65.19 336 SER A N 1
ATOM 2558 C CA . SER A 1 336 ? -22.429 -38.443 69.634 1.00 65.19 336 SER A CA 1
ATOM 2559 C C . SER A 1 336 ? -22.733 -38.732 71.096 1.00 65.19 336 SER A C 1
ATOM 2561 O O . SER A 1 336 ? -22.372 -37.852 71.913 1.00 65.19 336 SER A O 1
#

pLDDT: mean 83.47, std 14.27, range [39.19, 97.0]

Foldseek 3Di:
DVLADQDADPPVPDPDDDPVNVVNNVSNVQSVQLVVQLVVDDQAKAWAAADDCQKPDWDDPDPQKTKIKGATTWIAFSSSDTDDHHRDPVRIAIDIENAPQFQWKKKWWFDDDPVDDPPADADPPDDPDDPGDGDIDIDMYNDCVPVVTTGIFTQFTWDQDPVGTDTDLLADGRYFFCLRDPSSVVLLVLQLVLLVLLLVLLVVLQPDDDVSVVLSVQLNVLSPLSNDDDDRRHTQLVSLVSLLSSLVSNLVSLVVQDPDPDPLSVVLNVLSVVLNVQNVDDDHSSNNSVSSSVNSVSSSVPSNVSSVRVVVVDPDDDPDPDVVVVVVPDPDDDDD

Sequence (336 aa):
MRDFDLVSVDWDSVRLMQAGQFTQETYYLEELMRWTLHRASDTSGRLLHLTAGGVSQPSPEGDGIYSVSVRGCIGVGSSGYLIEIEDSADRAITGRVALGASGALFVGVAKASRDHLPELRPSADAGLLQCGGRRRVYGLFADDADQGRYDYLQVAQFLKTPGGLTPDPDWLPECAFLGSCTGLWRGHEAVRLLARRALETLERTSLNSPPVFAAAAALAASLGSAAAAAEERQSARPYFVQLAGALTAQRSQLRILPGPNLTVYQEAMDELDAALTYLDGYWTLGRALVVIRRCFERLITLYPPLMQSLNQAAPAAPPPPAQWEIAERAPRPVTS

Mean predicted aligned error: 10.18 Å

Nearest PDB structures (foldseek):
  4tvq-assembly1_B  TM=6.008E-01  e=4.180E-01  Homo sapiens
  2mx8-assembly1_A  TM=4.767E-01  e=7.235E+00  Araneus ventricosus
  7qhm-assembly1_S  TM=2.768E-01  e=1.528E+00  Corynebacterium glutamicum ATCC 13032
  5gnp-assembly1_A-2  TM=3.275E-01  e=2.436E+00  Salmonella enterica subsp. enterica serovar Typhimurium str. LT2

Solvent-accessible surface area (backbone atoms only — not comparable to full-atom values): 18956 Å² total; per-residue (Å²): 128,89,86,66,80,85,53,73,68,68,67,92,76,60,87,69,95,51,73,65,54,59,52,40,38,52,48,22,52,51,46,54,50,19,51,53,45,28,71,68,36,63,87,54,30,31,34,54,34,39,45,84,78,21,58,50,77,54,42,81,73,56,97,66,29,24,41,37,37,42,23,22,33,32,32,29,14,45,76,14,49,76,42,81,36,52,78,40,84,93,58,36,50,71,36,74,29,63,50,54,98,70,26,33,34,24,45,29,35,57,59,81,47,94,92,42,79,65,86,81,65,86,67,92,82,58,79,92,69,71,76,78,65,87,71,87,55,71,48,59,32,38,64,73,85,59,59,87,54,28,33,42,29,65,75,49,43,30,40,86,47,99,92,43,61,41,76,38,88,59,65,51,59,56,44,49,20,34,52,12,31,62,67,52,37,52,50,51,52,51,41,22,52,37,30,42,52,33,42,56,50,35,60,72,58,23,82,83,45,74,70,37,31,53,53,32,51,57,54,40,62,36,36,48,76,46,41,45,89,79,56,52,79,39,46,32,66,66,50,53,53,52,45,51,50,28,51,52,45,42,55,53,53,58,69,70,42,82,80,66,100,42,71,58,50,52,56,34,51,53,41,43,51,52,35,50,58,45,68,75,50,95,68,54,66,29,56,51,48,53,41,52,40,51,34,37,57,34,48,49,67,29,47,59,61,50,40,52,50,48,56,71,68,48,77,76,76,76,75,76,80,56,75,68,65,60,62,72,68,54,80,78,80,83,83,128

Radius of gyration: 30.0 Å; Cα contacts (8 Å, |Δi|>4): 505; chains: 1; bounding box: 70×66×103 Å